Protein AF-A0A820W0G6-F1 (afdb_monomer)

Nearest PDB structures (foldseek):
  6eje-assembly1_A  TM=7.833E-01  e=6.848E-24  Homo sapiens
  6ejc-assembly1_A  TM=7.798E-01  e=1.315E-23  Homo sapiens
  6ejb-assembly1_A  TM=7.868E-01  e=4.566E-23  Homo sapiens
  6ej7-assembly1_A  TM=7.761E-01  e=3.822E-23  Homo sapiens
  6ejd-assembly1_A  TM=7.654E-01  e=3.395E-23  Homo sapiens

Secondary st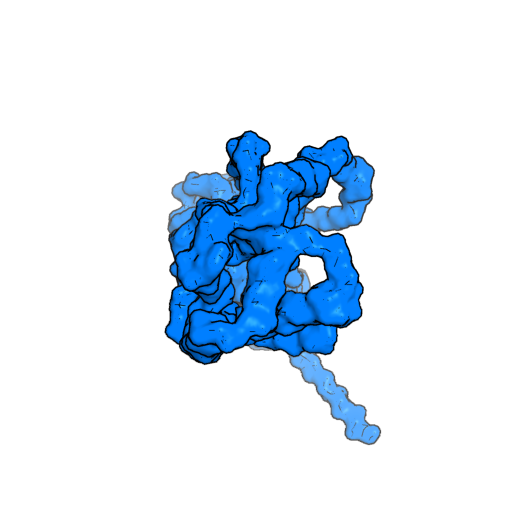ructure (DSSP, 8-state):
--SS-----TT-THHHHHHHHHHHHHHHTS----SEEE---TTEEESS-HHHHHHHHHH-TT-EE--SSS--EEEHHHHHHHHH--SHHHHHHHHHHTT-SSGGGTHHHHHHHHSTTGGGEES---EEE---HHHH-S-TTTTT-SS----PPPP-GGGHHHHHHGGGSS--EEE---HHHHHHHHHHHHHHHH---GGGT---S------B-TTEEEEEEES-EETTTTEES--S-EEES-SEEEEEEEESS----EEEEEEE-TTS-EEEEEEEE--SS--EEEEEPP---SSTT-EEEEEEEEETTTTEEEEEEEEEEE----------

Structure (mmCIF, N/CA/C/O backbone):
data_AF-A0A820W0G6-F1
#
_entry.id   AF-A0A820W0G6-F1
#
loop_
_atom_site.group_PDB
_atom_site.id
_atom_site.type_symbol
_atom_site.label_atom_id
_atom_site.label_alt_id
_atom_site.label_comp_id
_atom_site.label_asym_id
_atom_site.label_entity_id
_atom_site.label_seq_id
_atom_site.pdbx_PDB_ins_code
_atom_site.Cartn_x
_atom_site.Cartn_y
_atom_site.Cartn_z
_atom_site.occupancy
_atom_site.B_iso_or_equiv
_atom_site.auth_seq_id
_atom_site.auth_comp_id
_atom_site.auth_asym_id
_atom_site.auth_atom_id
_atom_site.pdbx_PDB_model_num
ATOM 1 N N . MET A 1 1 ? -2.978 -15.639 -14.595 1.00 58.75 1 MET A N 1
ATOM 2 C CA . MET A 1 1 ? -2.464 -15.699 -13.206 1.00 58.75 1 MET A CA 1
ATOM 3 C C . MET A 1 1 ? -0.970 -15.976 -13.253 1.00 58.75 1 MET A C 1
ATOM 5 O O . MET A 1 1 ? -0.544 -16.630 -14.198 1.00 58.75 1 MET A O 1
ATOM 9 N N . ALA A 1 2 ? -0.198 -15.490 -12.277 1.00 80.81 2 ALA A N 1
ATOM 10 C CA . ALA A 1 2 ? 1.219 -15.837 -12.152 1.00 80.81 2 ALA A CA 1
ATOM 11 C C . ALA A 1 2 ? 1.385 -17.351 -11.938 1.00 80.81 2 ALA A C 1
ATOM 13 O O . ALA A 1 2 ? 0.611 -17.955 -11.193 1.00 80.81 2 ALA A O 1
ATOM 14 N N . LYS A 1 3 ? 2.383 -17.958 -12.588 1.00 86.38 3 LYS A N 1
ATOM 15 C CA . LYS A 1 3 ? 2.689 -19.393 -12.477 1.00 86.38 3 LYS A CA 1
ATOM 16 C C . LYS A 1 3 ? 3.148 -19.776 -11.071 1.00 86.38 3 LYS A C 1
ATOM 18 O O . LYS A 1 3 ? 2.759 -20.821 -10.559 1.00 86.38 3 LYS A O 1
ATOM 23 N N . ASN A 1 4 ? 3.932 -18.901 -10.445 1.00 91.12 4 ASN A N 1
ATOM 24 C CA . ASN A 1 4 ? 4.483 -19.095 -9.110 1.00 91.12 4 ASN A CA 1
ATOM 25 C C . ASN A 1 4 ? 3.862 -18.104 -8.124 1.00 91.12 4 ASN A C 1
ATOM 27 O O . ASN A 1 4 ? 3.577 -16.956 -8.472 1.00 91.12 4 ASN A O 1
ATOM 31 N N . ARG A 1 5 ? 3.685 -18.548 -6.877 1.00 92.44 5 ARG A N 1
ATOM 32 C CA . ARG A 1 5 ? 3.271 -17.705 -5.750 1.00 92.44 5 ARG A CA 1
ATOM 33 C C . ARG A 1 5 ? 4.401 -17.649 -4.735 1.00 92.44 5 ARG A C 1
ATOM 35 O O . ARG A 1 5 ? 4.940 -18.685 -4.357 1.00 92.44 5 ARG A O 1
ATOM 42 N N . TYR A 1 6 ? 4.717 -16.443 -4.282 1.00 92.94 6 TYR A N 1
ATOM 43 C CA . TYR A 1 6 ? 5.785 -16.187 -3.324 1.00 92.94 6 TYR A CA 1
ATOM 44 C C . TYR A 1 6 ? 5.181 -15.648 -2.034 1.00 92.94 6 TYR A C 1
ATOM 46 O O . TYR A 1 6 ? 4.224 -14.874 -2.060 1.00 92.94 6 TYR A O 1
ATOM 54 N N . ARG A 1 7 ? 5.754 -16.033 -0.893 1.00 91.75 7 ARG A N 1
ATOM 55 C CA . ARG A 1 7 ? 5.429 -15.407 0.388 1.00 91.75 7 ARG A CA 1
ATOM 56 C C . ARG A 1 7 ? 6.197 -14.088 0.483 1.00 91.75 7 ARG A C 1
ATOM 58 O O . ARG A 1 7 ? 7.376 -14.076 0.830 1.00 91.75 7 ARG A O 1
ATOM 65 N N . THR A 1 8 ? 5.536 -12.991 0.135 1.00 91.19 8 THR A N 1
ATOM 66 C CA . THR A 1 8 ? 6.099 -11.636 0.192 1.00 91.19 8 THR A CA 1
ATOM 67 C C . THR A 1 8 ? 5.768 -10.996 1.539 1.00 91.19 8 THR A C 1
ATOM 69 O O . THR A 1 8 ? 4.680 -10.451 1.722 1.00 91.19 8 THR A O 1
ATOM 72 N N . THR A 1 9 ? 6.678 -11.102 2.507 1.00 89.81 9 THR A N 1
ATOM 73 C CA . THR A 1 9 ? 6.569 -10.375 3.781 1.00 89.81 9 THR A CA 1
ATOM 74 C C . THR A 1 9 ? 7.138 -8.962 3.648 1.00 89.81 9 THR A C 1
ATOM 76 O O . THR A 1 9 ? 7.822 -8.639 2.673 1.00 89.81 9 THR A O 1
ATOM 79 N N . TRP A 1 10 ? 6.829 -8.094 4.614 1.00 91.50 10 TRP A N 1
ATOM 80 C CA . TRP A 1 10 ? 7.303 -6.711 4.604 1.00 91.50 10 TRP A CA 1
ATOM 81 C C . TRP A 1 10 ? 8.839 -6.658 4.536 1.00 91.50 10 TRP A C 1
ATOM 83 O O . TRP A 1 10 ? 9.521 -7.340 5.297 1.00 91.50 10 TRP A O 1
ATOM 93 N N . GLY A 1 11 ? 9.371 -5.881 3.588 1.00 89.00 11 GLY A N 1
ATOM 94 C CA . GLY A 1 11 ? 10.810 -5.675 3.394 1.00 89.00 11 GLY A CA 1
ATOM 95 C C . GLY A 1 11 ? 11.609 -6.876 2.872 1.00 89.00 11 GLY A C 1
ATOM 96 O O . GLY A 1 11 ? 12.818 -6.745 2.683 1.00 89.00 11 GLY A O 1
ATOM 97 N N . ALA A 1 12 ? 10.973 -8.020 2.609 1.00 91.81 12 ALA A N 1
ATOM 98 C CA . ALA A 1 12 ? 11.665 -9.232 2.188 1.00 91.81 12 ALA A CA 1
ATOM 99 C C . ALA A 1 12 ? 12.141 -9.192 0.730 1.00 91.81 12 ALA A C 1
ATOM 101 O O . ALA A 1 12 ? 11.524 -8.582 -0.148 1.00 91.81 12 ALA A O 1
ATOM 102 N N . THR A 1 13 ? 13.210 -9.940 0.455 1.00 94.44 13 THR A N 1
ATOM 103 C CA . THR A 1 13 ? 13.793 -10.070 -0.888 1.00 94.44 13 THR A CA 1
ATOM 104 C C . THR A 1 13 ? 12.902 -10.812 -1.871 1.00 94.44 13 THR A C 1
ATOM 106 O O . THR A 1 13 ? 12.961 -10.566 -3.076 1.00 94.44 13 THR A O 1
ATOM 109 N N . THR A 1 14 ? 11.997 -11.645 -1.356 1.00 94.81 14 THR A N 1
ATOM 110 C CA . THR A 1 14 ? 11.037 -12.417 -2.147 1.00 94.81 14 THR A CA 1
ATOM 111 C C . THR A 1 14 ? 10.099 -11.548 -2.980 1.00 94.81 14 THR A C 1
ATOM 113 O O . THR A 1 14 ? 9.595 -12.035 -3.990 1.00 94.81 14 THR A O 1
ATOM 116 N N . LEU A 1 15 ? 9.882 -10.275 -2.618 1.00 94.81 15 LEU A N 1
ATOM 117 C CA . LEU A 1 15 ? 9.100 -9.351 -3.442 1.00 94.81 15 LEU A CA 1
ATOM 118 C C . LEU A 1 15 ? 9.815 -9.026 -4.761 1.00 94.81 15 LEU A C 1
ATOM 120 O O . LEU A 1 15 ? 9.191 -9.115 -5.815 1.00 94.81 15 LEU A O 1
ATOM 124 N N . LEU A 1 16 ? 11.122 -8.737 -4.723 1.00 95.56 16 LEU A N 1
ATOM 125 C CA . LEU A 1 16 ? 11.899 -8.490 -5.942 1.00 95.56 16 LEU A CA 1
ATOM 126 C C . LEU A 1 16 ? 11.953 -9.750 -6.809 1.00 95.56 16 LEU A C 1
ATOM 128 O O . LEU A 1 16 ? 11.762 -9.673 -8.019 1.00 95.56 16 LEU A O 1
ATOM 132 N N . THR A 1 17 ? 12.157 -10.921 -6.199 1.00 95.69 17 THR A N 1
ATOM 133 C CA . THR A 1 17 ? 12.108 -12.201 -6.921 1.00 95.69 17 THR A CA 1
ATOM 134 C C . THR A 1 17 ? 10.760 -12.402 -7.614 1.00 95.69 17 THR A C 1
ATOM 136 O O . THR A 1 17 ? 10.726 -12.752 -8.792 1.00 95.69 17 THR A O 1
ATOM 139 N N . ALA A 1 18 ? 9.656 -12.136 -6.911 1.00 95.19 18 ALA A N 1
ATOM 140 C CA . ALA A 1 18 ? 8.314 -12.262 -7.463 1.00 95.19 18 ALA A CA 1
ATOM 141 C C . ALA A 1 18 ? 8.085 -11.310 -8.648 1.00 95.19 18 ALA A C 1
ATOM 143 O O . ALA A 1 18 ? 7.567 -11.744 -9.677 1.00 95.19 18 ALA A O 1
ATOM 144 N N . GLU A 1 19 ? 8.496 -10.042 -8.538 1.00 94.69 19 GLU A N 1
ATOM 145 C CA . GLU A 1 19 ? 8.382 -9.068 -9.631 1.00 94.69 19 GLU A CA 1
ATOM 146 C C . GLU A 1 19 ? 9.204 -9.492 -10.858 1.00 94.69 19 GLU A C 1
ATOM 148 O O . GLU A 1 19 ? 8.662 -9.554 -11.963 1.00 94.69 19 GLU A O 1
ATOM 153 N N . LEU A 1 20 ? 10.475 -9.871 -10.674 1.00 95.06 20 LEU A N 1
ATOM 154 C CA . LEU A 1 20 ? 11.344 -10.322 -11.769 1.00 95.06 20 LEU A CA 1
ATOM 155 C C . LEU A 1 20 ? 10.790 -11.562 -12.482 1.00 95.06 20 LEU A C 1
ATOM 157 O O . LEU A 1 20 ? 10.862 -11.655 -13.709 1.00 95.06 20 LEU A O 1
ATOM 161 N N . ASP A 1 21 ? 10.224 -12.512 -11.739 1.00 94.69 21 ASP A N 1
ATOM 162 C CA . ASP A 1 21 ? 9.642 -13.716 -12.328 1.00 94.69 21 ASP A CA 1
ATOM 163 C C . ASP A 1 21 ? 8.313 -13.437 -13.039 1.00 94.69 21 ASP A C 1
ATOM 165 O O . ASP A 1 21 ? 8.017 -14.085 -14.046 1.00 94.69 21 ASP A O 1
ATOM 169 N N . VAL A 1 22 ? 7.525 -12.458 -12.584 1.00 93.38 22 VAL A N 1
ATOM 170 C CA . VAL A 1 22 ? 6.340 -11.985 -13.318 1.00 93.38 22 VAL A CA 1
ATOM 171 C C . VAL A 1 22 ? 6.748 -11.283 -14.613 1.00 93.38 22 VAL A C 1
ATOM 173 O O . VAL A 1 22 ? 6.129 -11.527 -15.647 1.00 93.38 22 VAL A O 1
ATOM 176 N N . TYR A 1 23 ? 7.804 -10.469 -14.605 1.00 94.25 23 TYR A N 1
ATOM 177 C CA . TYR A 1 23 ? 8.283 -9.793 -15.815 1.00 94.25 23 TYR A CA 1
ATOM 178 C C . TYR A 1 23 ? 8.733 -10.774 -16.896 1.00 94.25 23 TYR A C 1
ATOM 180 O O . TYR A 1 23 ? 8.368 -10.604 -18.060 1.00 94.25 23 TYR A O 1
ATOM 188 N N . LYS A 1 24 ? 9.442 -11.845 -16.518 1.00 92.62 24 LYS A N 1
ATOM 189 C CA . LYS A 1 24 ? 9.788 -12.923 -17.456 1.00 92.62 24 LYS A CA 1
ATOM 190 C C . LYS A 1 24 ? 8.538 -13.570 -18.057 1.00 92.62 24 LYS A C 1
ATOM 192 O O . LYS A 1 24 ? 8.418 -13.683 -19.272 1.00 92.62 24 LYS A O 1
ATOM 197 N N . GLN A 1 25 ? 7.551 -13.905 -17.222 1.00 91.19 25 GLN A N 1
ATOM 198 C CA . GLN A 1 25 ? 6.288 -14.501 -17.681 1.00 91.19 25 GLN A CA 1
ATOM 199 C C . GLN A 1 25 ? 5.501 -13.576 -18.626 1.00 91.19 25 GLN A C 1
ATOM 201 O O . GLN A 1 25 ? 4.945 -14.040 -19.622 1.00 91.19 25 GLN A O 1
ATOM 206 N N . LEU A 1 26 ? 5.457 -12.267 -18.346 1.00 89.19 26 LEU A N 1
ATOM 207 C CA . LEU A 1 26 ? 4.798 -11.282 -19.215 1.00 89.19 26 LEU A CA 1
ATOM 208 C C . LEU A 1 26 ? 5.415 -11.258 -20.622 1.00 89.19 26 LEU A C 1
ATOM 210 O O . LEU A 1 26 ? 4.689 -11.119 -21.609 1.00 89.19 26 LEU A O 1
ATOM 214 N N . ILE A 1 27 ? 6.739 -11.405 -20.711 1.00 89.06 27 ILE A N 1
ATOM 215 C CA . ILE A 1 27 ? 7.492 -11.333 -21.967 1.00 89.06 27 ILE A CA 1
ATOM 216 C C . ILE A 1 27 ? 7.455 -12.669 -22.726 1.00 89.06 27 ILE A C 1
ATOM 218 O O . ILE A 1 27 ? 7.105 -12.683 -23.907 1.00 89.06 27 ILE A O 1
ATOM 222 N N . GLU A 1 28 ? 7.791 -13.785 -22.074 1.00 84.44 28 GLU A N 1
ATOM 223 C CA . GLU A 1 28 ? 7.941 -15.098 -22.723 1.00 84.44 28 GLU A CA 1
ATOM 224 C C . GLU A 1 28 ? 6.623 -15.852 -22.888 1.00 84.44 28 GLU A C 1
ATOM 226 O O . GLU A 1 28 ? 6.304 -16.323 -23.983 1.00 84.44 28 GLU A O 1
ATOM 231 N N . ASP A 1 29 ? 5.871 -15.992 -21.796 1.00 75.62 29 ASP A N 1
ATOM 232 C CA . ASP A 1 29 ? 4.748 -16.926 -21.736 1.00 75.62 29 ASP A CA 1
ATOM 233 C C . ASP A 1 29 ? 3.487 -16.334 -22.343 1.00 75.62 29 ASP A C 1
ATOM 235 O O . ASP A 1 29 ? 2.757 -16.997 -23.080 1.00 75.62 29 ASP A O 1
ATOM 239 N N . LEU A 1 30 ? 3.224 -15.075 -22.005 1.00 73.50 30 LEU A N 1
ATOM 240 C CA . LEU A 1 30 ? 2.002 -14.399 -22.405 1.00 73.50 30 LEU A CA 1
ATOM 241 C C . LEU A 1 30 ? 2.143 -13.736 -23.776 1.00 73.50 30 LEU A C 1
ATOM 243 O O . LEU A 1 30 ? 1.140 -13.581 -24.471 1.00 73.50 30 LEU A O 1
ATOM 247 N N . LYS A 1 31 ? 3.368 -13.367 -24.184 1.00 75.88 31 LYS A N 1
ATOM 248 C CA . LYS A 1 31 ? 3.665 -12.639 -25.435 1.00 75.88 31 LYS A CA 1
ATOM 249 C C . LYS A 1 31 ? 2.742 -11.437 -25.654 1.00 75.88 31 LYS A C 1
ATOM 251 O O . LYS A 1 31 ? 2.399 -11.093 -26.786 1.00 75.88 31 LYS A O 1
ATOM 256 N N . TRP A 1 32 ? 2.308 -10.806 -24.567 1.00 82.94 32 TRP A N 1
ATOM 257 C CA . TRP A 1 32 ? 1.401 -9.672 -24.641 1.00 82.94 32 TRP A CA 1
ATOM 258 C C . TRP A 1 32 ? 2.116 -8.478 -25.263 1.00 82.94 32 TRP A C 1
ATOM 260 O O . TRP A 1 32 ? 3.281 -8.199 -24.962 1.00 82.94 32 TRP A O 1
ATOM 270 N N . ASN A 1 33 ? 1.406 -7.753 -26.123 1.00 87.56 33 ASN A N 1
ATOM 271 C CA . ASN A 1 33 ? 1.886 -6.498 -26.680 1.00 87.56 33 ASN A CA 1
ATOM 272 C C . ASN A 1 33 ? 1.532 -5.346 -25.726 1.00 87.56 33 ASN A C 1
ATOM 274 O O . ASN A 1 33 ? 0.513 -4.684 -25.893 1.00 87.56 33 ASN A O 1
ATOM 278 N N . PHE A 1 34 ? 2.339 -5.176 -24.677 1.00 92.31 34 PHE A N 1
ATOM 279 C CA . PHE A 1 34 ? 2.231 -4.087 -23.706 1.00 92.31 34 PHE A CA 1
ATOM 280 C C . PHE A 1 34 ? 3.377 -3.087 -23.887 1.00 92.31 34 PHE A C 1
ATOM 282 O O . PHE A 1 34 ? 4.495 -3.494 -24.215 1.00 92.31 34 PHE A O 1
ATOM 289 N N . SER A 1 35 ? 3.103 -1.809 -23.615 1.00 94.00 35 SER A N 1
ATOM 290 C CA . SER A 1 35 ? 4.100 -0.725 -23.644 1.00 94.00 35 SER A CA 1
ATOM 291 C C . SER A 1 35 ? 4.672 -0.412 -22.261 1.00 94.00 35 SER A C 1
ATOM 293 O O . SER A 1 35 ? 5.846 -0.073 -22.140 1.00 94.00 35 SER A O 1
ATOM 295 N N . PHE A 1 36 ? 3.852 -0.558 -21.216 1.00 96.06 36 PHE A N 1
ATOM 296 C CA . PHE A 1 36 ? 4.215 -0.243 -19.837 1.00 96.06 36 PHE A CA 1
ATOM 297 C C . PHE A 1 36 ? 3.829 -1.363 -18.879 1.00 96.06 36 PHE A C 1
ATOM 299 O O . PHE A 1 36 ? 2.829 -2.054 -19.075 1.00 96.06 36 PHE A O 1
ATOM 306 N N . VAL A 1 37 ? 4.606 -1.485 -17.808 1.00 95.12 37 VAL A N 1
ATOM 307 C CA . VAL A 1 37 ? 4.280 -2.259 -16.615 1.00 95.12 37 VAL A CA 1
ATOM 308 C C . VAL A 1 37 ? 4.041 -1.286 -15.471 1.00 95.12 37 VAL A C 1
ATOM 310 O O . VAL A 1 37 ? 4.879 -0.433 -15.181 1.00 95.12 37 VAL A O 1
ATOM 313 N N . ILE A 1 38 ? 2.889 -1.422 -14.821 1.00 94.25 38 ILE A N 1
ATOM 314 C CA . ILE A 1 38 ? 2.497 -0.626 -13.661 1.00 94.25 38 ILE A CA 1
ATOM 315 C C . ILE A 1 38 ? 2.352 -1.589 -12.491 1.00 94.25 38 ILE A C 1
ATOM 317 O O . ILE A 1 38 ? 1.517 -2.492 -12.543 1.00 94.25 38 ILE A O 1
ATOM 321 N N . THR A 1 39 ? 3.143 -1.404 -11.435 1.00 92.44 39 THR A N 1
ATOM 322 C CA . THR A 1 39 ? 2.952 -2.178 -10.205 1.00 92.44 39 THR A CA 1
ATOM 323 C C . THR A 1 39 ? 1.868 -1.530 -9.341 1.00 92.44 39 THR A C 1
ATOM 325 O O . THR A 1 39 ? 1.755 -0.302 -9.261 1.00 92.44 39 THR A O 1
ATOM 328 N N . LEU A 1 40 ? 1.022 -2.361 -8.734 1.00 91.81 40 LEU A N 1
ATOM 329 C CA . LEU A 1 40 ? -0.060 -1.963 -7.832 1.00 91.81 40 LEU A CA 1
ATOM 330 C C . LEU A 1 40 ? -0.186 -3.008 -6.724 1.00 91.81 40 LEU A C 1
ATOM 332 O O . LEU A 1 40 ? 0.045 -4.196 -6.950 1.00 91.81 40 LEU A O 1
ATOM 336 N N . SER A 1 41 ? -0.558 -2.559 -5.532 1.00 92.88 41 SER A N 1
ATOM 337 C CA . SER A 1 41 ? -1.065 -3.412 -4.462 1.00 92.88 41 SER A CA 1
ATOM 338 C C . SER A 1 41 ? -2.591 -3.367 -4.434 1.00 92.88 41 SER A C 1
ATOM 340 O O . SER A 1 41 ? -3.207 -2.523 -5.077 1.00 92.88 41 SER A O 1
ATOM 342 N N . GLU A 1 42 ? -3.204 -4.248 -3.647 1.00 91.38 42 GLU A N 1
ATOM 343 C CA . GLU A 1 42 ? -4.655 -4.231 -3.410 1.00 91.38 42 GLU A CA 1
ATOM 344 C C . GLU A 1 42 ? -5.138 -2.909 -2.779 1.00 91.38 42 GLU A C 1
ATOM 346 O O . GLU A 1 42 ? -6.253 -2.475 -3.033 1.00 91.38 42 GLU A O 1
ATOM 351 N N . SER A 1 43 ? -4.256 -2.209 -2.063 1.00 93.06 43 SER A N 1
ATOM 352 C CA . SER A 1 43 ? -4.548 -0.922 -1.421 1.00 93.06 43 SER A CA 1
ATOM 353 C C . SER A 1 43 ? -4.263 0.323 -2.279 1.00 93.06 43 SER A C 1
ATOM 355 O O . SER A 1 43 ? -4.267 1.438 -1.749 1.00 93.06 43 SER A O 1
ATOM 357 N N . ASP A 1 44 ? -3.925 0.158 -3.561 1.00 94.75 44 ASP A N 1
ATOM 358 C CA . ASP A 1 44 ? -3.781 1.268 -4.512 1.00 94.75 44 ASP A CA 1
ATOM 359 C C . ASP A 1 44 ? -5.116 1.529 -5.228 1.00 94.75 44 ASP A C 1
ATOM 361 O O . ASP A 1 44 ? -5.808 0.593 -5.617 1.00 94.75 44 ASP A O 1
ATOM 365 N N . PHE A 1 45 ? -5.456 2.800 -5.455 1.00 91.56 45 PHE A N 1
ATOM 366 C CA . PHE A 1 45 ? -6.687 3.187 -6.154 1.00 91.56 45 PHE A CA 1
ATOM 367 C C . PHE A 1 45 ? -6.403 4.287 -7.188 1.00 91.56 45 PHE A C 1
ATOM 369 O O . PHE A 1 45 ? -5.559 5.155 -6.923 1.00 91.56 45 PHE A O 1
ATOM 376 N N . PRO A 1 46 ? -7.045 4.272 -8.373 1.00 92.12 46 PRO A N 1
ATOM 377 C CA . PRO A 1 46 ? -6.878 5.335 -9.359 1.00 92.12 46 PRO A CA 1
ATOM 378 C C . PRO A 1 46 ? -7.392 6.675 -8.822 1.00 92.12 46 PRO A C 1
ATOM 380 O O . PRO A 1 46 ? -8.328 6.731 -8.032 1.00 92.12 46 PRO A O 1
ATOM 383 N N . THR A 1 47 ? -6.785 7.772 -9.269 1.00 90.81 47 THR A N 1
ATOM 384 C CA . THR A 1 47 ? -7.226 9.149 -8.964 1.00 90.81 47 THR A CA 1
ATOM 385 C C . THR A 1 47 ? -7.687 9.913 -10.202 1.00 90.81 47 THR A C 1
ATOM 387 O O . THR A 1 47 ? -8.148 11.048 -10.092 1.00 90.81 47 THR A O 1
ATOM 390 N N . LYS A 1 48 ? -7.539 9.312 -11.387 1.00 86.56 48 LYS A N 1
ATOM 391 C CA . LYS A 1 48 ? -7.924 9.871 -12.687 1.00 86.56 48 LYS A CA 1
ATOM 392 C C . LYS A 1 48 ? -8.448 8.755 -13.603 1.00 86.56 48 LYS A C 1
ATOM 394 O O . LYS A 1 48 ? -8.068 7.601 -13.397 1.00 86.56 48 LYS A O 1
ATOM 399 N N . PRO A 1 49 ? -9.259 9.086 -14.624 1.00 83.19 49 PRO A N 1
ATOM 400 C CA . PRO A 1 49 ? -9.699 8.120 -15.627 1.00 83.19 49 PRO A CA 1
ATOM 401 C C . PRO A 1 49 ? -8.531 7.470 -16.378 1.00 83.19 49 PRO A C 1
ATOM 403 O O . PRO A 1 49 ? -7.473 8.083 -16.575 1.00 83.19 49 PRO A O 1
ATOM 406 N N . ILE A 1 50 ? -8.737 6.230 -16.821 1.00 84.00 50 ILE A N 1
ATOM 407 C CA . ILE A 1 50 ? -7.718 5.431 -17.515 1.00 84.00 50 ILE A CA 1
ATOM 408 C C . ILE A 1 50 ? -7.309 6.057 -18.852 1.00 84.00 50 ILE A C 1
ATOM 410 O O . ILE A 1 50 ? -6.156 5.939 -19.263 1.00 84.00 50 ILE A O 1
ATOM 414 N N . GLU A 1 51 ? -8.216 6.783 -19.500 1.00 85.19 51 GLU A N 1
ATOM 415 C CA . GLU A 1 51 ? -7.984 7.480 -20.762 1.00 85.19 51 GLU A CA 1
ATOM 416 C C . GLU A 1 51 ? -6.895 8.545 -20.599 1.00 85.19 51 GLU A C 1
ATOM 418 O O . GLU A 1 51 ? -5.977 8.616 -21.412 1.00 85.19 51 GLU A O 1
ATOM 423 N N . VAL A 1 52 ? -6.937 9.300 -19.495 1.00 87.25 52 VAL A N 1
ATOM 424 C CA . VAL A 1 52 ? -5.949 10.347 -19.188 1.00 87.25 52 VAL A CA 1
ATOM 425 C C . VAL A 1 52 ? -4.578 9.730 -18.910 1.00 87.25 52 VAL A C 1
ATOM 427 O O . VAL A 1 52 ? -3.557 10.254 -19.352 1.00 87.25 52 VAL A O 1
ATOM 430 N N . LEU A 1 53 ? -4.535 8.595 -18.199 1.00 90.31 53 LEU A N 1
ATOM 431 C CA . LEU A 1 53 ? -3.289 7.856 -17.976 1.00 90.31 53 LEU A CA 1
ATOM 432 C C . LEU A 1 53 ? -2.715 7.326 -19.294 1.00 90.31 53 LEU A C 1
ATOM 434 O O . LEU A 1 53 ? -1.512 7.434 -19.529 1.00 90.31 53 LEU A O 1
ATOM 438 N N . SER A 1 54 ? -3.566 6.758 -20.149 1.00 90.44 54 SER A N 1
ATOM 439 C CA . SER A 1 54 ? -3.159 6.213 -21.443 1.00 90.44 54 SER A CA 1
ATOM 440 C C . SER A 1 54 ? -2.612 7.304 -22.362 1.00 90.44 54 SER A C 1
ATOM 442 O O . SER A 1 54 ? -1.561 7.112 -22.973 1.00 90.44 54 SER A O 1
ATOM 444 N N . GLU A 1 55 ? -3.284 8.455 -22.438 1.00 91.94 55 GLU A N 1
ATOM 445 C CA . GLU A 1 55 ? -2.821 9.613 -23.207 1.00 91.94 55 GLU A CA 1
ATOM 446 C C . GLU A 1 55 ? -1.463 10.097 -22.689 1.00 91.94 55 GLU A C 1
ATOM 448 O O . GLU A 1 55 ? -0.507 10.188 -23.460 1.00 91.94 55 GLU A O 1
ATOM 453 N N . PHE A 1 56 ? -1.337 10.290 -21.373 1.00 95.12 56 PHE A N 1
ATOM 454 C CA . PHE A 1 56 ? -0.086 10.712 -20.751 1.00 95.12 56 PHE A CA 1
ATOM 455 C C . PHE A 1 56 ? 1.075 9.756 -21.061 1.00 95.12 56 PHE A C 1
ATOM 457 O O . PHE A 1 56 ? 2.123 10.188 -21.535 1.00 95.12 56 PHE A O 1
ATOM 464 N N . LEU A 1 57 ? 0.901 8.450 -20.838 1.00 95.50 57 LEU A N 1
ATOM 465 C CA . LEU A 1 57 ? 1.956 7.467 -21.093 1.00 95.50 57 LEU A CA 1
ATOM 466 C C . LEU A 1 57 ? 2.305 7.364 -22.588 1.00 95.50 57 LEU A C 1
ATOM 468 O O . LEU A 1 57 ? 3.466 7.137 -22.928 1.00 95.50 57 LEU A O 1
ATOM 472 N N . SER A 1 58 ? 1.337 7.582 -23.486 1.00 95.38 58 SER A N 1
ATOM 473 C CA . SER A 1 58 ? 1.574 7.579 -24.937 1.00 95.38 58 SER A CA 1
ATOM 474 C C . SER A 1 58 ? 2.460 8.732 -25.416 1.00 95.38 58 SER A C 1
ATOM 476 O O . SER A 1 58 ? 3.183 8.576 -26.399 1.00 95.38 58 SER A O 1
ATOM 478 N N . MET A 1 59 ? 2.456 9.862 -24.703 1.00 95.94 59 MET A N 1
ATOM 479 C CA . MET A 1 59 ? 3.343 10.998 -24.973 1.00 95.94 59 MET A CA 1
ATOM 480 C C . MET A 1 59 ? 4.791 10.732 -24.541 1.00 95.94 59 MET A C 1
ATOM 482 O O . MET A 1 59 ? 5.710 11.393 -25.023 1.00 95.94 59 MET A O 1
ATOM 486 N N . PHE A 1 60 ? 5.005 9.760 -23.650 1.00 96.38 60 PHE A N 1
ATOM 487 C CA . PHE A 1 60 ? 6.301 9.464 -23.043 1.00 96.38 60 PHE A CA 1
ATOM 488 C C . PHE A 1 60 ? 6.674 7.973 -23.135 1.00 96.38 60 PHE A C 1
ATOM 490 O O . PHE A 1 60 ? 7.077 7.382 -22.132 1.00 96.38 60 PHE A O 1
ATOM 497 N N . PRO A 1 61 ? 6.605 7.343 -24.326 1.00 95.62 61 PRO A N 1
ATOM 498 C CA . PRO A 1 61 ? 6.672 5.884 -24.479 1.00 95.62 61 PRO A CA 1
ATOM 499 C C . PRO A 1 61 ? 8.005 5.277 -24.020 1.00 95.62 61 PRO A C 1
ATOM 501 O O . PRO A 1 61 ? 8.060 4.118 -23.621 1.00 95.62 61 PRO A O 1
ATOM 504 N N . ASN A 1 62 ? 9.074 6.075 -24.047 1.00 96.62 62 ASN A N 1
ATOM 505 C CA . ASN A 1 62 ? 10.425 5.637 -23.717 1.00 96.62 62 ASN A CA 1
ATOM 506 C C . ASN A 1 62 ? 10.836 5.996 -22.284 1.00 96.62 62 ASN A C 1
ATOM 508 O O . ASN A 1 62 ? 11.990 5.777 -21.940 1.00 96.62 62 ASN A O 1
ATOM 512 N N . GLN A 1 63 ? 9.950 6.546 -21.447 1.00 97.75 63 GLN A N 1
ATOM 513 C CA . GLN A 1 63 ? 10.291 6.985 -20.087 1.00 97.75 63 GLN A CA 1
ATOM 514 C C . GLN A 1 63 ? 9.981 5.927 -19.018 1.00 97.75 63 GLN A C 1
ATOM 516 O O . GLN A 1 63 ? 9.084 5.103 -19.171 1.00 97.75 63 GLN A O 1
ATOM 521 N N . ASN A 1 64 ? 10.724 5.976 -17.912 1.00 97.88 64 ASN A N 1
ATOM 522 C CA . ASN A 1 64 ? 10.532 5.161 -16.715 1.00 97.88 64 ASN A CA 1
ATOM 523 C C . ASN A 1 64 ? 10.258 6.083 -15.517 1.00 97.88 64 ASN A C 1
ATOM 525 O O . ASN A 1 64 ? 11.109 6.888 -15.134 1.00 97.88 64 ASN A O 1
ATOM 529 N N . PHE A 1 65 ? 9.079 5.954 -14.911 1.00 96.69 65 PHE A N 1
ATOM 530 C CA . PHE A 1 65 ? 8.593 6.813 -13.829 1.00 96.69 65 PHE A CA 1
ATOM 531 C C . PHE A 1 65 ? 8.889 6.157 -12.483 1.00 96.69 65 PHE A C 1
ATOM 533 O O . PHE A 1 65 ? 8.139 5.299 -12.003 1.00 96.69 65 PHE A O 1
ATOM 540 N N . VAL A 1 66 ? 10.025 6.537 -11.900 1.00 93.50 66 VAL A N 1
ATOM 541 C CA . VAL A 1 66 ? 10.619 5.847 -10.755 1.00 93.50 66 VAL A CA 1
ATOM 542 C C . VAL A 1 66 ? 11.012 6.860 -9.681 1.00 93.50 66 VAL A C 1
ATOM 544 O O . VAL A 1 66 ? 11.801 7.778 -9.920 1.00 93.50 66 VAL A O 1
ATOM 547 N N . SER A 1 67 ? 10.474 6.698 -8.472 1.00 86.88 67 SER A N 1
ATOM 548 C CA . SER A 1 67 ? 10.776 7.544 -7.305 1.00 86.88 67 SER A CA 1
ATOM 549 C C . SER A 1 67 ? 11.127 6.680 -6.097 1.00 86.88 67 SER A C 1
ATOM 551 O O . SER A 1 67 ? 10.974 5.467 -6.157 1.00 86.88 67 SER A O 1
ATOM 553 N N . GLY A 1 68 ? 11.666 7.263 -5.022 1.00 74.94 68 GLY A N 1
ATOM 554 C CA . GLY A 1 68 ? 12.226 6.511 -3.884 1.00 74.94 68 GLY A CA 1
ATOM 555 C C . GLY A 1 68 ? 11.257 5.591 -3.125 1.00 74.94 68 GLY A C 1
ATOM 556 O O . GLY A 1 68 ? 11.684 4.956 -2.176 1.00 74.94 68 GLY A O 1
ATOM 557 N N . ASN A 1 69 ? 9.983 5.516 -3.526 1.00 76.69 69 ASN A N 1
ATOM 558 C CA . ASN A 1 69 ? 8.994 4.591 -2.984 1.00 76.69 69 ASN A CA 1
ATOM 559 C C . ASN A 1 69 ? 8.321 3.812 -4.124 1.00 76.69 69 ASN A C 1
ATOM 561 O O . ASN A 1 69 ? 8.064 4.359 -5.196 1.00 76.69 69 ASN A O 1
ATOM 565 N N . ILE A 1 70 ? 7.933 2.567 -3.853 1.00 81.12 70 ILE A N 1
ATOM 566 C CA . ILE A 1 70 ? 7.042 1.788 -4.727 1.00 81.12 70 ILE A CA 1
ATOM 567 C C . ILE A 1 70 ? 5.561 2.167 -4.494 1.00 81.12 70 ILE A C 1
ATOM 569 O O . ILE A 1 70 ? 5.198 2.578 -3.382 1.00 81.12 70 ILE A O 1
ATOM 573 N N . PRO A 1 71 ? 4.665 2.011 -5.489 1.00 84.00 71 PRO A N 1
ATOM 574 C CA . PRO A 1 71 ? 4.871 1.404 -6.811 1.00 84.00 71 PRO A CA 1
ATOM 575 C C . PRO A 1 71 ? 5.512 2.338 -7.851 1.00 84.00 71 PRO A C 1
ATOM 577 O O . PRO A 1 71 ? 5.505 3.554 -7.676 1.00 84.00 71 PRO A O 1
ATOM 580 N N . ASN A 1 72 ? 6.025 1.758 -8.942 1.00 90.44 72 ASN A N 1
ATOM 581 C CA . ASN A 1 72 ? 6.695 2.447 -10.055 1.00 90.44 72 ASN A CA 1
ATOM 582 C C . ASN A 1 72 ? 6.062 2.061 -11.407 1.00 90.44 72 ASN A C 1
ATOM 584 O O . ASN A 1 72 ? 5.313 1.083 -11.491 1.00 90.44 72 ASN A O 1
ATOM 588 N N . ILE A 1 73 ? 6.365 2.826 -12.463 1.00 96.06 73 ILE A N 1
ATOM 589 C CA . ILE A 1 73 ? 5.928 2.533 -13.838 1.00 96.06 73 ILE A CA 1
ATOM 590 C C . ILE A 1 73 ? 7.148 2.408 -14.740 1.00 96.06 73 ILE A C 1
ATOM 592 O O . ILE A 1 73 ? 7.989 3.307 -14.792 1.00 96.06 73 ILE A O 1
ATOM 596 N N . PHE A 1 74 ? 7.212 1.308 -15.477 1.00 97.12 74 PHE A N 1
ATOM 597 C CA . PHE A 1 74 ? 8.353 0.963 -16.309 1.00 97.12 74 PHE A CA 1
ATOM 598 C C . PHE A 1 74 ? 7.929 0.753 -17.756 1.00 97.12 74 PHE A C 1
ATOM 600 O O . PHE A 1 74 ? 6.895 0.132 -18.009 1.00 97.12 74 PHE A O 1
ATOM 607 N N . ASN A 1 75 ? 8.729 1.231 -18.704 1.00 96.94 75 ASN A N 1
ATOM 608 C CA . ASN A 1 75 ? 8.541 0.883 -20.105 1.00 96.94 75 ASN A CA 1
ATOM 609 C C . ASN A 1 75 ? 8.973 -0.574 -20.364 1.00 96.94 75 ASN A C 1
ATOM 611 O O . ASN A 1 75 ? 9.715 -1.184 -19.585 1.00 96.94 75 ASN A O 1
ATOM 615 N N . ARG A 1 76 ? 8.484 -1.149 -21.465 1.00 95.50 76 ARG A N 1
ATOM 616 C CA . ARG A 1 76 ? 8.752 -2.544 -21.835 1.00 95.50 76 ARG A CA 1
ATOM 617 C C . ARG A 1 76 ? 10.246 -2.847 -21.986 1.00 95.50 76 ARG A C 1
ATOM 619 O O . ARG A 1 76 ? 10.694 -3.872 -21.476 1.00 95.50 76 ARG A O 1
ATOM 626 N N . ASP A 1 77 ? 10.996 -1.983 -22.663 1.00 96.31 77 ASP A N 1
ATOM 627 C CA . ASP A 1 77 ? 12.403 -2.229 -23.005 1.00 96.31 77 ASP A CA 1
ATOM 628 C C . ASP A 1 77 ? 13.279 -2.314 -21.749 1.00 96.31 77 ASP A C 1
ATOM 630 O O . ASP A 1 77 ? 14.082 -3.238 -21.592 1.00 96.31 77 ASP A O 1
ATOM 634 N N . PHE A 1 78 ? 13.050 -1.414 -20.791 1.00 97.69 78 PHE A N 1
ATOM 635 C CA . PHE A 1 78 ? 13.714 -1.440 -19.495 1.00 97.69 78 PHE A CA 1
ATOM 636 C C . PHE A 1 78 ? 13.369 -2.708 -18.711 1.00 97.69 78 PHE A C 1
ATOM 638 O O . PHE A 1 78 ? 14.266 -3.355 -18.175 1.00 97.69 78 PHE A O 1
ATOM 645 N N . ILE A 1 79 ? 12.095 -3.119 -18.681 1.00 96.31 79 ILE A N 1
ATOM 646 C CA . ILE A 1 79 ? 11.697 -4.378 -18.032 1.00 96.31 79 ILE A CA 1
ATOM 647 C C . ILE A 1 79 ? 12.343 -5.589 -18.704 1.00 96.31 79 ILE A C 1
ATOM 649 O O . ILE A 1 79 ? 12.779 -6.507 -18.011 1.00 96.31 79 ILE A O 1
ATOM 653 N N . GLN A 1 80 ? 12.464 -5.591 -20.030 1.00 95.31 80 GLN A N 1
ATOM 654 C CA . GLN A 1 80 ? 13.143 -6.658 -20.756 1.00 95.31 80 GLN A CA 1
ATOM 655 C C . GLN A 1 80 ? 14.628 -6.737 -20.380 1.00 95.31 80 GLN A C 1
ATOM 657 O O . GLN A 1 80 ? 15.128 -7.829 -20.104 1.00 95.31 80 GLN A O 1
ATOM 662 N N . TYR A 1 81 ? 15.312 -5.597 -20.288 1.00 97.44 81 TYR A N 1
ATOM 663 C CA . TYR A 1 81 ? 16.691 -5.533 -19.806 1.00 97.44 81 TYR A CA 1
ATOM 664 C C . TYR A 1 81 ? 16.823 -5.999 -18.352 1.00 97.44 81 TYR A C 1
ATOM 666 O O . TYR A 1 81 ? 17.675 -6.824 -18.037 1.00 97.44 81 TYR A O 1
ATOM 674 N N . VAL A 1 82 ? 15.937 -5.548 -17.467 1.00 96.62 82 VAL A N 1
ATOM 675 C CA . VAL A 1 82 ? 15.933 -5.964 -16.061 1.00 96.62 82 VAL A CA 1
ATOM 676 C C . VAL A 1 82 ? 15.679 -7.465 -15.916 1.00 96.62 82 VAL A C 1
ATOM 678 O O . VAL A 1 82 ? 16.308 -8.104 -15.072 1.00 96.62 82 VAL A O 1
ATOM 681 N N . ALA A 1 83 ? 14.786 -8.045 -16.722 1.00 94.06 83 ALA A N 1
ATOM 682 C CA . ALA A 1 83 ? 14.387 -9.449 -16.638 1.00 94.06 83 ALA A CA 1
ATOM 683 C C . ALA A 1 83 ? 15.407 -10.420 -17.261 1.00 94.06 83 ALA A C 1
ATOM 685 O O . ALA A 1 83 ? 15.610 -11.506 -16.701 1.00 94.06 83 ALA A O 1
ATOM 686 N N . TYR A 1 84 ? 16.079 -10.026 -18.349 1.00 94.31 84 TYR A N 1
ATOM 687 C CA . TYR A 1 84 ? 16.941 -10.912 -19.151 1.00 94.31 84 TYR A CA 1
ATOM 688 C C . TYR A 1 84 ? 18.392 -10.456 -19.320 1.00 94.31 84 TYR A C 1
ATOM 690 O O . TYR A 1 84 ? 19.191 -11.218 -19.859 1.00 94.31 84 TYR A O 1
ATOM 698 N N . GLY A 1 85 ? 18.749 -9.247 -18.888 1.00 94.81 85 GLY A N 1
ATOM 699 C CA . GLY A 1 85 ? 20.130 -8.775 -18.933 1.00 94.81 85 GLY A CA 1
ATOM 700 C C . GLY A 1 85 ? 21.070 -9.696 -18.150 1.00 94.81 85 GLY A C 1
ATOM 701 O O . GLY A 1 85 ? 20.700 -10.239 -17.107 1.00 94.81 85 GLY A O 1
ATOM 702 N N . ASP A 1 86 ? 22.284 -9.868 -18.671 1.00 96.44 86 ASP A N 1
ATOM 703 C CA . ASP A 1 86 ? 23.334 -10.719 -18.083 1.00 96.44 86 ASP A CA 1
ATOM 704 C C . ASP A 1 86 ? 24.717 -10.037 -18.092 1.00 96.44 86 ASP A C 1
ATOM 706 O O . ASP A 1 86 ? 25.765 -10.647 -17.862 1.00 96.44 86 ASP A O 1
ATOM 710 N N . ASP A 1 87 ? 24.743 -8.729 -18.349 1.00 97.75 87 ASP A N 1
ATOM 711 C CA . ASP A 1 87 ? 25.945 -7.923 -18.171 1.00 97.75 87 ASP A CA 1
ATOM 712 C C . ASP A 1 87 ? 26.393 -7.881 -16.698 1.00 97.75 87 ASP A C 1
ATOM 714 O O . ASP A 1 87 ? 25.742 -8.385 -15.776 1.00 97.75 87 ASP A O 1
ATOM 718 N N . GLU A 1 88 ? 27.572 -7.304 -16.480 1.00 98.19 88 GLU A N 1
ATOM 719 C CA . GLU A 1 88 ? 28.176 -7.190 -15.155 1.00 98.19 88 GLU A CA 1
ATOM 720 C C . GLU A 1 88 ? 27.279 -6.446 -14.152 1.00 98.19 88 GLU A C 1
ATOM 722 O O . GLU A 1 88 ? 27.189 -6.867 -12.996 1.00 98.19 88 GLU A O 1
ATOM 727 N N . LEU A 1 89 ? 26.563 -5.403 -14.592 1.00 98.25 89 LEU A N 1
ATOM 728 C CA . LEU A 1 89 ? 25.681 -4.616 -13.733 1.00 98.25 89 LEU A CA 1
ATOM 729 C C . LEU A 1 89 ? 24.499 -5.461 -13.252 1.00 98.25 89 LEU A C 1
ATOM 731 O O . LEU A 1 89 ? 24.259 -5.543 -12.047 1.00 98.25 89 LEU A O 1
ATOM 735 N N . ILE A 1 90 ? 23.770 -6.116 -14.162 1.00 98.12 90 ILE A N 1
ATOM 736 C CA . ILE A 1 90 ? 22.599 -6.922 -13.790 1.00 98.12 90 ILE A CA 1
ATOM 737 C C . ILE A 1 90 ? 23.003 -8.118 -12.925 1.00 98.12 90 ILE A C 1
ATOM 739 O O . ILE A 1 90 ? 22.361 -8.364 -11.899 1.00 98.12 90 ILE A O 1
ATOM 743 N N . ARG A 1 91 ? 24.079 -8.838 -13.272 1.00 97.94 91 ARG A N 1
ATOM 744 C CA . ARG A 1 91 ? 24.566 -9.961 -12.453 1.00 97.94 91 ARG A CA 1
ATOM 745 C C . ARG A 1 91 ? 24.984 -9.506 -11.055 1.00 97.94 91 ARG A C 1
ATOM 747 O O . ARG A 1 91 ? 24.573 -10.121 -10.069 1.00 97.94 91 ARG A O 1
ATOM 754 N N . GLY A 1 92 ? 25.748 -8.415 -10.962 1.00 98.25 92 GLY A N 1
ATOM 755 C CA . GLY A 1 92 ? 26.206 -7.856 -9.690 1.00 98.25 92 GLY A CA 1
ATOM 756 C C . GLY A 1 92 ? 25.052 -7.387 -8.804 1.00 98.25 92 GLY A C 1
ATOM 757 O O . GLY A 1 92 ? 24.984 -7.751 -7.629 1.00 98.25 92 GLY A O 1
ATOM 758 N N . LEU A 1 93 ? 24.097 -6.642 -9.369 1.00 98.19 93 LEU A N 1
ATOM 759 C CA . LEU A 1 93 ? 22.944 -6.144 -8.618 1.00 98.19 93 LEU A CA 1
ATOM 760 C C . LEU A 1 93 ? 21.996 -7.270 -8.203 1.00 98.19 93 LEU A C 1
ATOM 762 O O . LEU A 1 93 ? 21.524 -7.262 -7.074 1.00 98.19 93 LEU A O 1
ATOM 766 N N . ARG A 1 94 ? 21.751 -8.282 -9.042 1.00 97.19 94 ARG A N 1
ATOM 767 C CA . ARG A 1 94 ? 20.943 -9.447 -8.634 1.00 97.19 94 ARG A CA 1
ATOM 768 C C . ARG A 1 94 ? 21.562 -10.187 -7.456 1.00 97.19 94 ARG A C 1
ATOM 770 O O . ARG A 1 94 ? 20.840 -10.572 -6.542 1.00 97.19 94 ARG A O 1
ATOM 777 N N . PHE A 1 95 ? 22.884 -10.355 -7.463 1.00 97.12 95 PHE A N 1
ATOM 778 C CA . PHE A 1 95 ? 23.592 -10.950 -6.337 1.00 97.12 95 PHE A CA 1
ATOM 779 C C . PHE A 1 95 ? 23.452 -10.091 -5.073 1.00 97.12 95 PHE A C 1
ATOM 781 O O . PHE A 1 95 ? 23.014 -10.595 -4.042 1.00 97.12 95 PHE A O 1
ATOM 788 N N . ALA A 1 96 ? 23.756 -8.793 -5.153 1.00 97.88 96 ALA A N 1
ATOM 789 C CA . ALA A 1 96 ? 23.702 -7.894 -3.999 1.00 97.88 96 ALA A CA 1
ATOM 790 C C . ALA A 1 96 ? 22.283 -7.772 -3.407 1.00 97.88 96 ALA A C 1
ATOM 792 O O . ALA A 1 96 ? 22.084 -7.876 -2.194 1.00 97.88 96 ALA A O 1
ATOM 793 N N . PHE A 1 97 ? 21.271 -7.613 -4.261 1.00 97.56 97 PHE A N 1
ATOM 794 C CA . PHE A 1 97 ? 19.888 -7.404 -3.837 1.00 97.56 97 PHE A CA 1
ATOM 795 C C . PHE A 1 97 ? 19.186 -8.676 -3.352 1.00 97.56 97 PHE A C 1
ATOM 797 O O . PHE A 1 97 ? 18.143 -8.580 -2.707 1.00 97.56 97 PHE A O 1
ATOM 804 N N . ASN A 1 98 ? 19.787 -9.854 -3.551 1.00 96.31 98 ASN A N 1
ATOM 805 C CA . ASN A 1 98 ? 19.335 -11.089 -2.910 1.00 96.31 98 ASN A CA 1
ATOM 806 C C . ASN A 1 98 ? 19.555 -11.086 -1.383 1.00 96.31 98 ASN A C 1
ATOM 808 O O . ASN A 1 98 ? 18.969 -11.900 -0.673 1.00 96.31 98 ASN A O 1
ATOM 812 N N . TYR A 1 99 ? 20.376 -10.159 -0.880 1.00 95.50 99 TYR A N 1
ATOM 813 C CA . TYR A 1 99 ? 20.707 -10.002 0.539 1.00 95.50 99 TYR A CA 1
ATOM 814 C C . TYR A 1 99 ? 20.417 -8.585 1.062 1.00 95.50 99 TYR A C 1
ATOM 816 O O . TYR A 1 99 ? 20.954 -8.179 2.088 1.00 95.50 99 TYR A O 1
ATOM 824 N N . THR A 1 100 ? 19.587 -7.812 0.354 1.00 95.44 100 THR A N 1
ATOM 825 C CA . THR A 1 100 ? 19.272 -6.415 0.696 1.00 95.44 100 THR A CA 1
ATOM 826 C C . THR A 1 100 ? 17.838 -6.296 1.202 1.00 95.44 100 THR A C 1
ATOM 828 O O . THR A 1 100 ? 16.920 -6.841 0.595 1.00 95.44 100 THR A O 1
ATOM 831 N N . ALA A 1 101 ? 17.626 -5.564 2.296 1.00 93.25 101 ALA A N 1
ATOM 832 C CA . ALA A 1 101 ? 16.284 -5.259 2.788 1.00 93.25 101 ALA A CA 1
ATOM 833 C C . ALA A 1 101 ? 15.563 -4.263 1.868 1.00 93.25 101 ALA A C 1
ATOM 835 O O . ALA A 1 101 ? 16.186 -3.357 1.320 1.00 93.25 101 ALA A O 1
ATOM 836 N N . MET A 1 102 ? 14.244 -4.418 1.723 1.00 92.75 102 MET A N 1
ATOM 837 C CA . MET A 1 102 ? 13.397 -3.569 0.868 1.00 92.75 102 MET A CA 1
ATOM 838 C C . MET A 1 102 ? 13.959 -3.391 -0.560 1.00 92.75 102 MET A C 1
ATOM 840 O O . MET A 1 102 ? 14.034 -2.271 -1.071 1.00 92.75 102 MET A O 1
ATOM 844 N N . PRO A 1 103 ? 14.363 -4.476 -1.247 1.00 95.12 103 PRO A N 1
ATOM 845 C CA . PRO A 1 103 ? 15.183 -4.345 -2.446 1.00 95.12 103 PRO A CA 1
ATOM 846 C C . PRO A 1 103 ? 14.468 -3.619 -3.593 1.00 95.12 103 PRO A C 1
ATOM 848 O O . PRO A 1 103 ? 15.105 -2.870 -4.328 1.00 95.12 103 PRO A O 1
ATOM 851 N N . CYS A 1 104 ? 13.145 -3.758 -3.722 1.00 93.56 104 CYS A N 1
ATOM 852 C CA . CYS A 1 104 ? 12.360 -3.070 -4.755 1.00 93.56 104 CYS A CA 1
ATOM 853 C C . CYS A 1 104 ? 12.403 -1.535 -4.656 1.00 93.56 104 CYS A C 1
ATOM 855 O O . CYS A 1 104 ? 12.138 -0.864 -5.652 1.00 93.56 104 CYS A O 1
ATOM 857 N N . GLU A 1 105 ? 12.739 -0.965 -3.494 1.00 94.81 105 GLU A N 1
ATOM 858 C CA . GLU A 1 105 ? 12.798 0.492 -3.309 1.00 94.81 105 GLU A CA 1
ATOM 859 C C . GLU A 1 105 ? 14.083 1.125 -3.855 1.00 94.81 105 GLU A C 1
ATOM 861 O O . GLU A 1 105 ? 14.139 2.343 -4.007 1.00 94.81 105 GLU A O 1
ATOM 866 N N . SER A 1 106 ? 15.105 0.324 -4.178 1.00 95.38 106 SER A N 1
ATOM 867 C CA . SER A 1 106 ? 16.377 0.839 -4.706 1.00 95.38 106 SER A CA 1
ATOM 868 C C . SER A 1 106 ? 16.972 0.035 -5.862 1.00 95.38 106 SER A C 1
ATOM 870 O O . SER A 1 106 ? 17.781 0.583 -6.611 1.00 95.38 106 SER A O 1
ATOM 872 N N . PHE A 1 107 ? 16.557 -1.217 -6.081 1.00 96.88 107 PHE A N 1
ATOM 873 C CA . PHE A 1 107 ? 17.063 -2.060 -7.169 1.00 96.88 107 PHE A CA 1
ATOM 874 C C . PHE A 1 107 ? 16.830 -1.404 -8.529 1.00 96.88 107 PHE A C 1
ATOM 876 O O . PHE A 1 107 ? 17.780 -1.156 -9.270 1.00 96.88 107 PHE A O 1
ATOM 883 N N . TYR A 1 108 ? 15.576 -1.061 -8.836 1.00 96.56 108 TYR A N 1
ATOM 884 C CA . TYR A 1 108 ? 15.221 -0.498 -10.138 1.00 96.56 108 TYR A CA 1
ATOM 885 C C . TYR A 1 108 ? 15.867 0.859 -10.378 1.00 96.56 108 TYR A C 1
ATOM 887 O O . TYR A 1 108 ? 16.326 1.107 -11.485 1.00 96.56 108 TYR A O 1
ATOM 895 N N . HIS A 1 109 ? 15.971 1.712 -9.356 1.00 95.88 109 HIS A N 1
ATOM 896 C CA . HIS A 1 109 ? 16.702 2.977 -9.455 1.00 95.88 109 HIS A CA 1
ATOM 897 C C . HIS A 1 109 ? 18.159 2.737 -9.790 1.00 95.88 109 HIS A C 1
ATOM 899 O O . HIS A 1 109 ? 18.681 3.370 -10.699 1.00 95.88 109 HIS A O 1
ATOM 905 N N . THR A 1 110 ? 18.797 1.810 -9.075 1.00 96.88 110 THR A N 1
ATOM 906 C CA . THR A 1 110 ? 20.220 1.516 -9.242 1.00 96.88 110 THR A CA 1
ATOM 907 C C . THR A 1 110 ? 20.497 0.974 -10.639 1.00 96.88 110 THR A C 1
ATOM 909 O O . THR A 1 110 ? 21.440 1.433 -11.279 1.00 96.88 110 THR A O 1
ATOM 912 N N . VAL A 1 111 ? 19.657 0.069 -11.154 1.00 97.88 111 VAL A N 1
ATOM 913 C CA . VAL A 1 111 ? 19.762 -0.408 -12.542 1.00 97.88 111 VAL A CA 1
ATOM 914 C C . VAL A 1 111 ? 19.526 0.740 -13.523 1.00 97.88 111 VAL A C 1
ATOM 916 O O . VAL A 1 111 ? 20.310 0.932 -14.449 1.00 97.88 111 VAL A O 1
ATOM 919 N N . LEU A 1 112 ? 18.458 1.517 -13.332 1.00 96.81 112 LEU A N 1
ATOM 920 C CA . LEU A 1 112 ? 18.034 2.551 -14.271 1.00 96.81 112 LEU A CA 1
ATOM 921 C C . LEU A 1 112 ? 19.105 3.631 -14.444 1.00 96.81 112 LEU A C 1
ATOM 923 O O . LEU A 1 112 ? 19.493 3.915 -15.571 1.00 96.81 112 LEU A O 1
ATOM 927 N N . ILE A 1 113 ? 19.642 4.173 -13.348 1.00 96.00 113 ILE A N 1
ATOM 928 C CA . ILE A 1 113 ? 20.618 5.273 -13.403 1.00 96.00 113 ILE A CA 1
ATOM 929 C C . ILE A 1 113 ? 22.025 4.836 -13.842 1.00 96.00 113 ILE A C 1
ATOM 931 O O . ILE A 1 113 ? 22.802 5.688 -14.259 1.00 96.00 113 ILE A O 1
ATOM 935 N N . ASN A 1 114 ? 22.365 3.542 -13.753 1.00 97.94 114 ASN A N 1
ATOM 936 C CA . ASN A 1 114 ? 23.696 3.019 -14.106 1.00 97.94 114 ASN A CA 1
ATOM 937 C C . ASN A 1 114 ? 23.715 2.195 -15.404 1.00 97.94 114 ASN A C 1
ATOM 939 O O . ASN A 1 114 ? 24.745 1.618 -15.746 1.00 97.94 114 ASN A O 1
ATOM 943 N N . SER A 1 115 ? 22.595 2.105 -16.119 1.00 98.00 115 SER A N 1
ATOM 944 C CA . SER A 1 115 ? 22.497 1.364 -17.380 1.00 98.00 115 SER A CA 1
ATOM 945 C C . SER A 1 115 ? 22.332 2.303 -18.571 1.00 98.00 115 SER A C 1
ATOM 947 O O . SER A 1 115 ? 22.228 3.519 -18.425 1.00 98.00 115 SER A O 1
ATOM 949 N N . ILE A 1 116 ? 22.229 1.719 -19.766 1.00 96.62 116 ILE A N 1
ATOM 950 C CA . ILE A 1 116 ? 21.891 2.427 -21.010 1.00 96.62 116 ILE A CA 1
ATOM 951 C C . ILE A 1 116 ? 20.528 3.145 -20.966 1.00 96.62 116 ILE A C 1
ATOM 953 O O . ILE A 1 116 ? 20.212 3.908 -21.871 1.00 96.62 116 ILE A O 1
ATOM 957 N N . TYR A 1 117 ? 19.715 2.898 -19.934 1.00 97.94 117 TYR A N 1
ATOM 958 C CA . TYR A 1 117 ? 18.403 3.510 -19.741 1.00 97.94 117 TYR A CA 1
ATOM 959 C C . TYR A 1 117 ? 18.440 4.768 -18.858 1.00 97.94 117 TYR A C 1
ATOM 961 O O . TYR A 1 117 ? 17.377 5.300 -18.543 1.00 97.94 117 TYR A O 1
ATOM 969 N N . CYS A 1 118 ? 19.611 5.270 -18.454 1.00 97.50 118 CYS A N 1
ATOM 970 C CA . CYS A 1 118 ? 19.718 6.410 -17.533 1.00 97.50 118 CYS A CA 1
ATOM 971 C C . CYS A 1 118 ? 18.970 7.667 -18.018 1.00 97.50 118 CYS A C 1
ATOM 973 O O . CYS A 1 118 ? 18.268 8.298 -17.227 1.00 97.50 118 CYS A O 1
ATOM 975 N N . ASP A 1 119 ? 19.003 7.957 -19.322 1.00 97.69 119 ASP A N 1
ATOM 976 C CA . ASP A 1 119 ? 18.305 9.100 -19.934 1.00 97.69 119 ASP A CA 1
ATOM 977 C C . ASP A 1 119 ? 16.773 8.938 -19.981 1.00 97.69 119 ASP A C 1
ATOM 979 O O . ASP A 1 119 ? 16.046 9.896 -20.245 1.00 97.69 119 ASP A O 1
ATOM 983 N N . SER A 1 120 ? 16.255 7.737 -19.704 1.00 97.62 120 SER A N 1
ATOM 984 C CA . SER A 1 120 ? 14.811 7.480 -19.618 1.00 97.62 120 SER A CA 1
ATOM 985 C C . SER A 1 120 ? 14.220 7.728 -18.227 1.00 97.62 120 SER A C 1
ATOM 987 O O . SER A 1 120 ? 13.003 7.626 -18.058 1.00 97.62 120 SER A O 1
ATOM 989 N N . HIS A 1 121 ? 15.044 8.023 -17.213 1.00 97.31 121 HIS A N 1
ATOM 990 C CA . HIS A 1 121 ? 14.577 8.182 -15.837 1.00 97.31 121 HIS A CA 1
ATOM 991 C C . HIS A 1 121 ? 13.792 9.479 -15.632 1.00 97.31 121 HIS A C 1
ATOM 993 O O . HIS A 1 121 ? 14.318 10.582 -15.758 1.00 97.31 121 HIS A O 1
ATOM 999 N N . VAL A 1 122 ? 12.545 9.340 -15.188 1.00 96.00 122 VAL A N 1
ATOM 1000 C CA . VAL A 1 122 ? 11.742 10.433 -14.644 1.00 96.00 122 VAL A CA 1
ATOM 1001 C C . VAL A 1 122 ? 11.650 10.270 -13.134 1.00 96.00 122 VAL A C 1
ATOM 1003 O O . VAL A 1 122 ? 11.143 9.265 -12.630 1.00 96.00 122 VAL A O 1
ATOM 1006 N N . ARG A 1 123 ? 12.107 11.286 -12.391 1.00 92.62 123 ARG A N 1
ATOM 1007 C CA . ARG A 1 123 ? 12.104 11.319 -10.917 1.00 92.62 123 ARG A CA 1
ATOM 1008 C C . ARG A 1 123 ? 10.715 11.621 -10.339 1.00 92.62 123 ARG A C 1
ATOM 1010 O O . ARG A 1 123 ? 10.534 12.547 -9.555 1.00 92.62 123 ARG A O 1
ATOM 1017 N N . MET A 1 124 ? 9.725 10.841 -10.740 1.00 89.88 124 MET A N 1
ATOM 1018 C CA . MET A 1 124 ? 8.353 10.888 -10.249 1.00 89.88 124 MET A CA 1
ATOM 1019 C C . MET A 1 124 ? 7.723 9.535 -10.559 1.00 89.88 124 MET A C 1
ATOM 1021 O O . MET A 1 124 ? 7.886 9.048 -11.666 1.00 89.88 124 MET A O 1
ATOM 1025 N N . ASN A 1 125 ? 7.014 8.925 -9.611 1.00 92.12 125 ASN A N 1
ATOM 1026 C CA . ASN A 1 125 ? 6.319 7.646 -9.824 1.00 92.12 125 ASN A CA 1
ATOM 1027 C C . ASN A 1 125 ? 4.815 7.822 -10.092 1.00 92.12 125 ASN A C 1
ATOM 1029 O O . ASN A 1 125 ? 4.089 6.841 -10.232 1.00 92.12 125 ASN A O 1
ATOM 1033 N N . LEU A 1 126 ? 4.348 9.073 -10.177 1.00 94.12 126 LEU A N 1
ATOM 1034 C CA . LEU A 1 126 ? 2.956 9.446 -10.446 1.00 94.12 126 LEU A CA 1
ATOM 1035 C C . LEU A 1 126 ? 1.959 8.958 -9.376 1.00 94.12 126 LEU A C 1
ATOM 1037 O O . LEU A 1 126 ? 0.813 8.610 -9.685 1.00 94.12 126 LEU A O 1
ATOM 1041 N N . ARG A 1 127 ? 2.412 8.885 -8.118 1.00 94.00 127 ARG A N 1
ATOM 1042 C CA . ARG A 1 127 ? 1.646 8.363 -6.979 1.00 94.00 127 ARG A CA 1
ATOM 1043 C C . ARG A 1 127 ? 1.451 9.413 -5.896 1.00 94.00 127 ARG A C 1
ATOM 1045 O O . ARG A 1 127 ? 2.405 10.076 -5.495 1.00 94.00 127 ARG A O 1
ATOM 1052 N N . MET A 1 128 ? 0.240 9.484 -5.353 1.00 93.88 128 MET A N 1
ATOM 1053 C CA . MET A 1 128 ? -0.027 10.166 -4.089 1.00 93.88 128 MET A CA 1
ATOM 1054 C C . MET A 1 128 ? 0.071 9.165 -2.932 1.00 93.88 128 MET A C 1
ATOM 1056 O O . MET A 1 128 ? -0.508 8.081 -2.992 1.00 93.88 128 MET A O 1
ATOM 1060 N N . VAL A 1 129 ? 0.808 9.505 -1.875 1.00 94.19 129 VAL A N 1
ATOM 1061 C CA . VAL A 1 129 ? 1.006 8.605 -0.731 1.00 94.19 129 VAL A CA 1
ATOM 1062 C C . VAL A 1 129 ? 0.762 9.350 0.579 1.00 94.19 129 VAL A C 1
ATOM 1064 O O . VAL A 1 129 ? 1.371 10.395 0.815 1.00 94.19 129 VAL A O 1
ATOM 1067 N N . ASN A 1 130 ? -0.107 8.814 1.443 1.00 94.94 130 ASN A N 1
ATOM 1068 C CA . ASN A 1 130 ? -0.497 9.459 2.704 1.00 94.94 130 ASN A CA 1
ATOM 1069 C C . ASN A 1 130 ? 0.540 9.239 3.817 1.00 94.94 130 ASN A C 1
ATOM 1071 O O . ASN A 1 130 ? 0.314 8.492 4.772 1.00 94.94 130 ASN A O 1
ATOM 1075 N N . TRP A 1 131 ? 1.711 9.852 3.686 1.00 93.25 131 TRP A N 1
ATOM 1076 C CA . TRP A 1 131 ? 2.746 9.754 4.709 1.00 93.25 131 TRP A CA 1
ATOM 1077 C C . TRP A 1 131 ? 2.470 10.682 5.890 1.00 93.25 131 TRP A C 1
ATOM 1079 O O . TRP A 1 131 ? 2.418 11.900 5.748 1.00 93.25 131 TRP A O 1
ATOM 1089 N N . ASP A 1 132 ? 2.406 10.094 7.077 1.00 93.12 132 ASP A N 1
ATOM 1090 C CA . ASP A 1 132 ? 2.504 10.792 8.353 1.00 93.12 132 ASP A CA 1
ATOM 1091 C C . ASP A 1 132 ? 3.512 10.026 9.203 1.00 93.12 132 ASP A C 1
ATOM 1093 O O . ASP A 1 132 ? 3.238 8.920 9.662 1.00 93.12 132 ASP A O 1
ATOM 1097 N N . ARG A 1 133 ? 4.714 10.582 9.376 1.00 90.50 133 ARG A N 1
ATOM 1098 C CA . ARG A 1 133 ? 5.798 9.872 10.067 1.00 90.50 133 ARG A CA 1
ATOM 1099 C C . ARG A 1 133 ? 5.514 9.659 11.549 1.00 90.50 133 ARG A C 1
ATOM 1101 O O . ARG A 1 133 ? 6.016 8.690 12.100 1.00 90.50 133 ARG A O 1
ATOM 1108 N N . ARG A 1 134 ? 4.720 10.527 12.187 1.00 88.62 134 ARG A N 1
ATOM 1109 C CA . ARG A 1 134 ? 4.424 10.401 13.623 1.00 88.62 134 ARG A CA 1
ATOM 1110 C C . ARG A 1 134 ? 3.589 9.157 13.902 1.00 88.62 134 ARG A C 1
ATOM 1112 O O . ARG A 1 134 ? 3.832 8.478 14.889 1.00 88.62 134 ARG A O 1
ATOM 1119 N N . ARG A 1 135 ? 2.651 8.841 13.006 1.00 87.12 135 ARG A N 1
ATOM 1120 C CA . ARG A 1 135 ? 1.761 7.677 13.136 1.00 87.12 135 ARG A CA 1
ATOM 1121 C C . ARG A 1 135 ? 2.219 6.459 12.341 1.00 87.12 135 ARG A C 1
ATOM 1123 O O . ARG A 1 135 ? 2.001 5.336 12.763 1.00 87.12 135 ARG A O 1
ATOM 1130 N N . GLY A 1 136 ? 2.851 6.657 11.189 1.00 90.44 136 GLY A N 1
ATOM 1131 C CA . GLY A 1 136 ? 3.217 5.584 10.262 1.00 90.44 136 GLY A CA 1
ATOM 1132 C C . GLY A 1 136 ? 4.550 4.890 10.557 1.00 90.44 136 GLY A C 1
ATOM 1133 O O . GLY A 1 136 ? 4.801 3.827 9.989 1.00 90.44 136 GLY A O 1
ATOM 1134 N N . CYS A 1 137 ? 5.404 5.466 11.411 1.00 92.81 137 CYS A N 1
ATOM 1135 C CA . CYS A 1 137 ? 6.748 4.962 11.724 1.00 92.81 137 CYS A CA 1
ATOM 1136 C C . CYS A 1 137 ? 6.864 4.516 13.191 1.00 92.81 137 CYS A C 1
ATOM 1138 O O . CYS A 1 137 ? 7.613 5.100 13.969 1.00 92.81 137 CYS A O 1
ATOM 1140 N N . THR A 1 138 ? 6.111 3.486 13.572 1.00 88.31 138 THR A N 1
ATOM 1141 C CA . THR A 1 138 ? 6.032 2.976 14.955 1.00 88.31 138 THR A CA 1
ATOM 1142 C C . THR A 1 138 ? 6.812 1.676 15.185 1.00 88.31 138 THR A C 1
ATOM 1144 O O . THR A 1 138 ? 6.622 1.029 16.207 1.00 88.31 138 THR A O 1
ATOM 1147 N N . CYS A 1 139 ? 7.666 1.259 14.239 1.00 89.50 139 CYS A N 1
ATOM 1148 C CA . CYS A 1 139 ? 8.354 -0.044 14.265 1.00 89.50 139 CYS A CA 1
ATOM 1149 C C . CYS A 1 139 ? 7.392 -1.242 14.436 1.00 89.50 139 CYS A C 1
ATOM 1151 O O . CYS A 1 139 ? 7.727 -2.242 15.059 1.00 89.50 139 CYS A O 1
ATOM 1153 N N . TYR A 1 140 ? 6.190 -1.162 13.861 1.00 83.00 140 TYR A N 1
ATOM 1154 C CA . TYR A 1 140 ? 5.149 -2.197 13.975 1.00 83.00 140 TYR A CA 1
ATOM 1155 C C . TYR A 1 140 ? 5.528 -3.556 13.351 1.00 83.00 140 TYR A C 1
ATOM 1157 O O . TYR A 1 140 ? 4.819 -4.538 13.522 1.00 83.00 140 TYR A O 1
ATOM 1165 N N . ASN A 1 141 ? 6.598 -3.611 12.558 1.00 85.38 141 ASN A N 1
ATOM 1166 C CA . ASN A 1 141 ? 6.971 -4.757 11.730 1.00 85.38 141 ASN A CA 1
ATOM 1167 C C . ASN A 1 141 ? 8.097 -5.620 12.335 1.00 85.38 141 ASN A C 1
ATOM 1169 O O . ASN A 1 141 ? 8.675 -6.438 11.616 1.00 85.38 141 ASN A O 1
ATOM 1173 N N . MET A 1 142 ? 8.417 -5.436 13.619 1.00 86.88 142 MET A N 1
ATOM 1174 C CA . MET A 1 142 ? 9.503 -6.160 14.298 1.00 86.88 142 MET A CA 1
ATOM 1175 C C . MET A 1 142 ? 9.276 -7.679 14.370 1.00 86.88 142 MET A C 1
ATOM 1177 O O . MET A 1 142 ? 10.239 -8.433 14.424 1.00 86.88 142 MET A O 1
ATOM 1181 N N . ASP A 1 143 ? 8.027 -8.146 14.280 1.00 85.31 143 ASP A N 1
ATOM 1182 C CA . ASP A 1 143 ? 7.710 -9.584 14.265 1.00 85.31 143 ASP A CA 1
ATOM 1183 C C . ASP A 1 143 ? 8.101 -10.281 12.949 1.00 85.31 143 ASP A C 1
ATOM 1185 O O . ASP A 1 143 ? 8.132 -11.510 12.867 1.00 85.31 143 ASP A O 1
ATOM 1189 N N . VAL A 1 144 ? 8.356 -9.508 11.887 1.00 86.62 144 VAL A N 1
ATOM 1190 C CA . VAL A 1 144 ? 8.643 -10.034 10.541 1.00 86.62 144 VAL A CA 1
ATOM 1191 C C . VAL A 1 144 ? 9.975 -9.560 9.965 1.00 86.62 144 VAL A C 1
ATOM 1193 O O . VAL A 1 144 ? 10.400 -10.086 8.936 1.00 86.62 144 VAL A O 1
ATOM 1196 N N . SER A 1 145 ? 10.621 -8.566 10.575 1.00 87.19 145 SER A N 1
ATOM 1197 C CA . SER A 1 145 ? 11.881 -7.993 10.103 1.00 87.19 145 SER A CA 1
ATOM 1198 C C . SER A 1 145 ? 12.682 -7.394 11.256 1.00 87.19 145 SER A C 1
ATOM 1200 O O . SER A 1 145 ? 12.126 -6.691 12.092 1.00 87.19 145 SER A O 1
ATOM 1202 N N . ASP A 1 146 ? 14.003 -7.576 11.222 1.00 90.81 146 ASP A N 1
ATOM 1203 C CA . ASP A 1 146 ? 14.950 -6.998 12.190 1.00 90.81 146 ASP A CA 1
ATOM 1204 C C . ASP A 1 146 ? 15.198 -5.484 11.987 1.00 90.81 146 ASP A C 1
ATOM 1206 O O . ASP A 1 146 ? 16.092 -4.900 12.600 1.00 90.81 146 ASP A O 1
ATOM 1210 N N . LEU A 1 147 ? 14.446 -4.834 11.092 1.00 90.31 147 LEU A N 1
ATOM 1211 C CA . LEU A 1 147 ? 14.557 -3.410 10.784 1.00 90.31 147 LEU A CA 1
ATOM 1212 C C . LEU A 1 147 ? 13.260 -2.682 11.116 1.00 90.31 147 LEU A C 1
ATOM 1214 O O . LEU A 1 147 ? 12.176 -3.133 10.763 1.00 90.31 147 LEU A O 1
ATOM 1218 N N . CYS A 1 148 ? 13.367 -1.488 11.694 1.00 91.88 148 CYS A N 1
ATOM 1219 C CA . CYS A 1 148 ? 12.220 -0.601 11.853 1.00 91.88 148 CYS A CA 1
ATOM 1220 C C . CYS A 1 148 ? 11.768 -0.027 10.507 1.00 91.88 148 CYS A C 1
ATOM 1222 O O . CYS A 1 148 ? 12.530 0.646 9.811 1.00 91.88 148 CYS A O 1
ATOM 1224 N N . GLY A 1 149 ? 10.500 -0.248 10.180 1.00 90.31 149 GLY A N 1
ATOM 1225 C CA . GLY A 1 149 ? 9.851 0.248 8.981 1.00 90.31 149 GLY A CA 1
ATOM 1226 C C . GLY A 1 149 ? 8.842 1.360 9.227 1.00 90.31 149 GLY A C 1
ATOM 1227 O O . GLY A 1 149 ? 8.337 1.567 10.332 1.00 90.31 149 GLY A O 1
ATOM 1228 N N . CYS A 1 150 ? 8.490 2.036 8.137 1.00 92.88 150 CYS A N 1
ATOM 1229 C CA . CYS A 1 150 ? 7.343 2.930 8.072 1.00 92.88 150 CYS A CA 1
ATOM 1230 C C . CYS A 1 150 ? 6.308 2.389 7.080 1.00 92.88 150 CYS A C 1
ATOM 1232 O O . CYS A 1 150 ? 6.641 1.687 6.126 1.00 92.88 150 CYS A O 1
ATOM 1234 N N . SER A 1 151 ? 5.043 2.753 7.270 1.00 92.00 151 SER A N 1
ATOM 1235 C CA . SER A 1 151 ? 3.987 2.560 6.272 1.00 92.00 151 SER A CA 1
ATOM 1236 C C . SER A 1 151 ? 3.152 3.823 6.144 1.00 92.00 151 SER A C 1
ATOM 1238 O O . SER A 1 151 ? 2.920 4.495 7.151 1.00 92.00 151 SER A O 1
ATOM 1240 N N . PRO A 1 152 ? 2.660 4.139 4.938 1.00 94.44 152 PRO A N 1
ATOM 1241 C CA . PRO A 1 152 ? 1.689 5.204 4.781 1.00 94.44 152 PRO A CA 1
ATOM 1242 C C . PRO A 1 152 ? 0.375 4.846 5.474 1.00 94.44 152 PRO A C 1
ATOM 1244 O O . PRO A 1 152 ? 0.061 3.668 5.690 1.00 94.44 152 PRO A O 1
ATOM 1247 N N . LEU A 1 153 ? -0.381 5.889 5.796 1.00 94.25 153 LEU A N 1
ATOM 1248 C CA . LEU A 1 153 ? -1.701 5.789 6.393 1.00 94.25 153 LEU A CA 1
ATOM 1249 C C . LEU A 1 153 ? -2.769 5.475 5.350 1.00 94.25 153 LEU A C 1
ATOM 1251 O O . LEU A 1 153 ? -2.595 5.709 4.150 1.00 94.25 153 LEU A O 1
ATOM 1255 N N . ILE A 1 154 ? -3.902 4.984 5.838 1.00 95.31 154 ILE A N 1
ATOM 1256 C CA . ILE A 1 154 ? -5.105 4.802 5.035 1.00 95.31 154 ILE A CA 1
ATOM 1257 C C . ILE A 1 154 ? -5.824 6.148 4.906 1.00 95.31 154 ILE A C 1
ATOM 1259 O O . ILE A 1 154 ? -6.027 6.856 5.898 1.00 95.31 154 ILE A O 1
ATOM 1263 N N . TYR A 1 155 ? -6.156 6.527 3.671 1.00 96.12 155 TYR A N 1
ATOM 1264 C CA . TYR A 1 155 ? -6.970 7.707 3.395 1.00 96.12 155 TYR A CA 1
ATOM 1265 C C . TYR A 1 155 ? -8.374 7.549 3.975 1.00 96.12 155 TYR A C 1
ATOM 1267 O O . TYR A 1 155 ? -8.944 6.462 3.961 1.00 96.12 155 TYR A O 1
ATOM 1275 N N . ARG A 1 156 ? -8.936 8.659 4.451 1.00 93.44 156 ARG A N 1
ATOM 1276 C CA . ARG A 1 156 ? -10.318 8.756 4.935 1.00 93.44 156 ARG A CA 1
ATOM 1277 C C . ARG A 1 156 ? -11.103 9.802 4.167 1.00 93.44 156 ARG A C 1
ATOM 1279 O O . ARG A 1 156 ? -10.522 10.650 3.493 1.00 93.44 156 ARG A O 1
ATOM 1286 N N . ILE A 1 157 ? -12.421 9.844 4.337 1.00 92.06 157 ILE A N 1
ATOM 1287 C CA . ILE A 1 157 ? -13.262 10.874 3.709 1.00 92.06 157 ILE A CA 1
ATOM 1288 C C . ILE A 1 157 ? -12.870 12.292 4.151 1.00 92.06 157 ILE A C 1
ATOM 1290 O O . ILE A 1 157 ? -13.019 13.261 3.404 1.00 92.06 157 ILE A O 1
ATOM 1294 N N . THR A 1 158 ? -12.286 12.423 5.344 1.00 91.75 158 THR A N 1
ATOM 1295 C CA . THR A 1 158 ? -11.705 13.675 5.847 1.00 91.75 158 THR A CA 1
ATOM 1296 C C . THR A 1 158 ? -10.507 14.154 5.023 1.00 91.75 158 THR A C 1
ATOM 1298 O O . THR A 1 158 ? -10.214 15.347 5.010 1.00 91.75 158 THR A O 1
A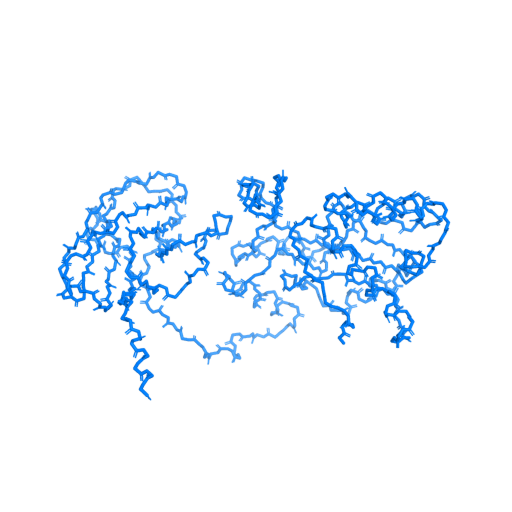TOM 1301 N N . ASP A 1 159 ? -9.839 13.261 4.291 1.00 95.56 159 ASP A N 1
ATOM 1302 C CA . ASP A 1 159 ? -8.717 13.582 3.409 1.00 95.56 159 ASP A CA 1
ATOM 1303 C C . ASP A 1 159 ? -9.150 14.049 2.010 1.00 95.56 159 ASP A C 1
ATOM 1305 O O . ASP A 1 159 ? -8.288 14.433 1.221 1.00 95.56 159 ASP A O 1
ATOM 1309 N N . LYS A 1 160 ? -10.453 14.092 1.682 1.00 94.00 160 LYS A N 1
ATOM 1310 C CA . LYS A 1 160 ? -10.946 14.462 0.335 1.00 94.00 160 LYS A CA 1
ATOM 1311 C C . LYS A 1 160 ? -10.387 15.787 -0.204 1.00 94.00 160 LYS A C 1
ATOM 1313 O O . LYS A 1 160 ? -10.206 15.945 -1.408 1.00 94.00 160 LYS A O 1
ATOM 1318 N N . ARG A 1 161 ? -10.060 16.739 0.683 1.00 93.62 161 ARG A N 1
ATOM 1319 C CA . ARG A 1 161 ? -9.429 18.014 0.301 1.00 93.62 161 ARG A CA 1
ATOM 1320 C C . ARG A 1 161 ? -8.057 17.804 -0.353 1.00 93.62 161 ARG A C 1
ATOM 1322 O O . ARG A 1 161 ? -7.770 18.485 -1.328 1.00 93.62 161 ARG A O 1
ATOM 1329 N N . LYS A 1 162 ? -7.259 16.833 0.113 1.00 95.00 162 LYS A N 1
ATOM 1330 C CA . LYS A 1 162 ? -5.953 16.497 -0.484 1.00 95.00 162 LYS A CA 1
ATOM 1331 C C . LYS A 1 162 ? -6.106 16.084 -1.950 1.00 95.00 162 LYS A C 1
ATOM 1333 O O . LYS A 1 162 ? -5.308 16.486 -2.784 1.00 95.00 162 LYS A O 1
ATOM 1338 N N . PHE A 1 163 ? -7.161 15.333 -2.269 1.00 94.19 163 PHE A N 1
ATOM 1339 C CA . PHE A 1 163 ? -7.467 14.923 -3.642 1.00 94.19 163 PHE A CA 1
ATOM 1340 C C . PHE A 1 163 ? -7.942 16.094 -4.503 1.00 94.19 163 PHE A C 1
ATOM 1342 O O . PHE A 1 163 ? -7.540 16.201 -5.656 1.00 94.19 163 PHE A O 1
ATOM 1349 N N . ALA A 1 164 ? -8.761 16.992 -3.946 1.00 88.56 164 ALA A N 1
ATOM 1350 C CA . ALA A 1 164 ? -9.189 18.199 -4.651 1.00 88.56 164 ALA A CA 1
ATOM 1351 C C . ALA A 1 164 ? -7.999 19.115 -4.997 1.00 88.56 164 ALA A C 1
ATOM 1353 O O . ALA A 1 164 ? -7.927 19.635 -6.105 1.00 88.56 164 ALA A O 1
ATOM 1354 N N . GLU A 1 165 ? -7.048 19.268 -4.075 1.00 91.69 165 GLU A N 1
ATOM 1355 C CA . GLU A 1 165 ? -5.819 20.047 -4.283 1.00 91.69 165 GLU A CA 1
ATOM 1356 C C . GLU A 1 165 ? -4.876 19.377 -5.288 1.00 91.69 165 GLU A C 1
ATOM 1358 O O . GLU A 1 165 ? -4.293 20.049 -6.133 1.00 91.69 165 GLU A O 1
ATOM 1363 N N . ALA A 1 166 ? -4.785 18.047 -5.255 1.00 91.19 166 ALA A N 1
ATOM 1364 C CA . ALA A 1 166 ? -3.988 17.254 -6.186 1.00 91.19 166 ALA A CA 1
ATOM 1365 C C . ALA A 1 166 ? -4.640 17.056 -7.570 1.00 91.19 166 ALA A C 1
ATOM 1367 O O . ALA A 1 166 ? -4.033 16.444 -8.449 1.00 91.19 166 ALA A O 1
ATOM 1368 N N . ALA A 1 167 ? -5.866 17.544 -7.797 1.00 85.75 167 ALA A N 1
ATOM 1369 C CA . ALA A 1 167 ? -6.617 17.260 -9.021 1.00 85.75 167 ALA A CA 1
ATOM 1370 C C . ALA A 1 167 ? -5.910 17.763 -10.294 1.00 85.75 167 ALA A C 1
ATOM 1372 O O . ALA A 1 167 ? -6.021 17.123 -11.342 1.00 85.75 167 ALA A O 1
ATOM 1373 N N . GLY A 1 168 ? -5.156 18.864 -10.200 1.00 86.19 168 GLY A N 1
ATOM 1374 C CA . GLY A 1 168 ? -4.361 19.418 -11.304 1.00 86.19 168 GLY A CA 1
ATOM 1375 C C . GLY A 1 168 ? -3.006 18.736 -11.531 1.00 86.19 168 GLY A C 1
ATOM 1376 O O . GLY A 1 168 ? -2.399 18.934 -12.578 1.00 86.19 168 GLY A O 1
ATOM 1377 N N . GLU A 1 169 ? -2.543 17.916 -10.589 1.00 91.75 169 GLU A N 1
ATOM 1378 C CA . GLU A 1 169 ? -1.221 17.287 -10.636 1.00 91.75 169 GLU A CA 1
ATOM 1379 C C . GLU A 1 169 ? -1.222 15.994 -11.465 1.00 91.75 169 GLU A C 1
ATOM 1381 O O . GLU A 1 169 ? -2.259 15.349 -11.657 1.00 91.75 169 GLU A O 1
ATOM 1386 N N . LEU A 1 170 ? -0.039 15.560 -11.913 1.00 90.81 170 LEU A N 1
ATOM 1387 C CA . LEU A 1 170 ? 0.183 14.295 -12.635 1.00 90.81 170 LEU A CA 1
ATOM 1388 C C . LEU A 1 170 ? 0.279 13.094 -11.676 1.00 90.81 170 LEU A C 1
ATOM 1390 O O . LEU A 1 170 ? 1.249 12.335 -11.672 1.00 90.81 170 LEU A O 1
ATOM 1394 N N . LEU A 1 171 ? -0.742 12.938 -10.835 1.00 93.00 171 LEU A N 1
ATOM 1395 C CA . LEU A 1 171 ? -0.887 11.840 -9.882 1.00 93.00 171 LEU A CA 1
ATOM 1396 C C . LEU A 1 171 ? -2.057 10.969 -10.337 1.00 93.00 171 LEU A C 1
ATOM 1398 O O . LEU A 1 171 ? -3.205 11.413 -10.312 1.00 93.00 171 LEU A O 1
ATOM 1402 N N . PHE A 1 172 ? -1.758 9.756 -10.804 1.00 92.94 172 PHE A N 1
ATOM 1403 C CA . PHE A 1 172 ? -2.743 8.861 -11.432 1.00 92.94 172 PHE A CA 1
ATOM 1404 C C . PHE A 1 172 ? -3.271 7.784 -10.487 1.00 92.94 172 PHE A C 1
ATOM 1406 O O . PHE A 1 172 ? -4.327 7.210 -10.744 1.00 92.94 172 PHE A O 1
ATOM 1413 N N . PHE A 1 173 ? -2.548 7.512 -9.402 1.00 94.81 173 PHE A N 1
ATOM 1414 C CA . PHE A 1 173 ? -2.976 6.580 -8.367 1.00 94.81 173 PHE A CA 1
ATOM 1415 C C . PHE A 1 173 ? -2.610 7.126 -6.991 1.00 94.81 173 PHE A C 1
ATOM 1417 O O . PHE A 1 173 ? -1.649 7.888 -6.840 1.00 94.81 173 PHE A O 1
ATOM 1424 N N . ALA A 1 174 ? -3.343 6.685 -5.979 1.00 95.50 174 ALA A N 1
ATOM 1425 C CA . ALA A 1 174 ? -3.090 6.997 -4.586 1.00 95.50 174 ALA A CA 1
ATOM 1426 C C . ALA A 1 174 ? -3.020 5.723 -3.737 1.00 95.50 174 ALA A C 1
ATOM 1428 O O . ALA A 1 174 ? -3.588 4.692 -4.098 1.00 95.50 174 ALA A O 1
ATOM 1429 N N . ARG A 1 175 ? -2.332 5.805 -2.593 1.00 95.62 175 ARG A N 1
ATOM 1430 C CA . ARG A 1 175 ? -2.315 4.746 -1.575 1.00 95.62 175 ARG A CA 1
ATOM 1431 C C . ARG A 1 175 ? -2.106 5.297 -0.152 1.00 95.62 175 ARG A C 1
ATOM 1433 O O . ARG A 1 175 ? -1.408 6.293 0.031 1.00 95.62 175 ARG A O 1
ATOM 1440 N N . LYS A 1 176 ? -2.637 4.662 0.894 1.00 95.81 176 LYS A N 1
ATOM 1441 C CA . LYS A 1 176 ? -3.383 3.391 0.885 1.00 95.81 176 LYS A CA 1
ATOM 1442 C C . LYS A 1 176 ? -4.883 3.604 1.061 1.00 95.81 176 LYS A C 1
ATOM 1444 O O . LYS A 1 176 ? -5.301 4.573 1.691 1.00 95.81 176 LYS A O 1
ATOM 1449 N N . PHE A 1 177 ? -5.656 2.652 0.562 1.00 92.94 177 PHE A N 1
ATOM 1450 C CA . PHE A 1 177 ? -7.083 2.516 0.821 1.00 92.94 177 PHE A CA 1
ATOM 1451 C C . PHE A 1 177 ? -7.362 1.169 1.473 1.00 92.94 177 PHE A C 1
ATOM 1453 O O . PHE A 1 177 ? -6.638 0.203 1.239 1.00 92.94 177 PHE A O 1
ATOM 1460 N N . ASP A 1 178 ? -8.387 1.139 2.312 1.00 88.81 178 ASP A N 1
ATOM 1461 C CA . ASP A 1 178 ? -8.922 -0.072 2.915 1.00 88.81 178 ASP A CA 1
ATOM 1462 C C . ASP A 1 178 ? -10.418 0.185 3.142 1.00 88.81 178 ASP A C 1
ATOM 1464 O O . ASP A 1 178 ? -10.759 1.036 3.977 1.00 88.81 178 ASP A O 1
ATOM 1468 N N . PRO A 1 179 ? -11.313 -0.489 2.400 1.00 81.12 179 PRO A N 1
ATOM 1469 C CA . PRO A 1 179 ? -12.751 -0.266 2.524 1.00 81.12 179 PRO A CA 1
ATOM 1470 C C . PRO A 1 179 ? -13.262 -0.618 3.922 1.00 81.12 179 PRO A C 1
ATOM 1472 O O . PRO A 1 179 ? -14.259 -0.061 4.371 1.00 81.12 179 PRO A O 1
ATOM 1475 N N . THR A 1 180 ? -12.558 -1.485 4.659 1.00 79.19 180 THR A N 1
ATOM 1476 C CA . THR A 1 180 ? -12.921 -1.756 6.046 1.00 79.19 180 THR A CA 1
ATOM 1477 C C . THR A 1 180 ? -12.678 -0.523 6.913 1.00 79.19 180 THR A C 1
ATOM 1479 O O . THR A 1 180 ? -13.457 -0.275 7.822 1.00 79.19 180 THR A O 1
ATOM 1482 N N . VAL A 1 181 ? -11.635 0.283 6.667 1.00 83.69 181 VAL A N 1
ATOM 1483 C CA . VAL A 1 181 ? -11.344 1.514 7.434 1.00 83.69 181 VAL A CA 1
ATOM 1484 C C . VAL A 1 181 ? -12.256 2.669 7.040 1.00 83.69 181 VAL A C 1
ATOM 1486 O O . VAL A 1 181 ? -12.831 3.295 7.927 1.00 83.69 181 VAL A O 1
ATOM 1489 N N . ASP A 1 182 ? -12.360 2.975 5.749 1.00 83.06 182 ASP A N 1
ATOM 1490 C CA . ASP A 1 182 ? -13.223 4.048 5.251 1.00 83.06 182 ASP A CA 1
ATOM 1491 C C . ASP A 1 182 ? -13.548 3.820 3.768 1.00 83.06 182 ASP A C 1
ATOM 1493 O O . ASP A 1 182 ? -12.795 4.210 2.878 1.00 83.06 182 ASP A O 1
ATOM 1497 N N . GLU A 1 183 ? -14.683 3.180 3.495 1.00 85.50 183 GLU A N 1
ATOM 1498 C CA . GLU A 1 183 ? -15.191 2.992 2.129 1.00 85.50 183 GLU A CA 1
ATOM 1499 C C . GLU A 1 183 ? -15.634 4.310 1.471 1.00 85.50 183 GLU A C 1
ATOM 1501 O O . GLU A 1 183 ? -15.515 4.470 0.259 1.00 85.50 183 GLU A O 1
ATOM 1506 N N . LYS A 1 184 ? -16.046 5.318 2.255 1.00 88.50 184 LYS A N 1
ATOM 1507 C CA . LYS A 1 184 ? -16.673 6.542 1.724 1.00 88.50 184 LYS A CA 1
ATOM 1508 C C . LYS A 1 184 ? -15.718 7.376 0.882 1.00 88.50 184 LYS A C 1
ATOM 1510 O O . LYS A 1 184 ? -16.157 8.086 -0.019 1.00 88.50 184 LYS A O 1
ATOM 1515 N N . ILE A 1 185 ? -14.419 7.356 1.191 1.00 92.62 185 ILE A N 1
ATOM 1516 C CA . ILE A 1 185 ? -13.425 8.032 0.345 1.00 92.62 185 ILE A CA 1
ATOM 1517 C C . ILE A 1 185 ? -13.235 7.307 -0.986 1.00 92.62 185 ILE A C 1
ATOM 1519 O O . ILE A 1 185 ? -13.024 7.977 -1.991 1.00 92.62 185 ILE A O 1
ATOM 1523 N N . ILE A 1 186 ? -13.333 5.976 -1.000 1.00 87.62 186 ILE A N 1
ATOM 1524 C CA . ILE A 1 186 ? -13.226 5.173 -2.220 1.00 87.62 186 ILE A CA 1
ATOM 1525 C C . ILE A 1 186 ? -14.417 5.500 -3.120 1.00 87.62 186 ILE A C 1
ATOM 1527 O O . ILE A 1 186 ? -14.205 5.910 -4.259 1.00 87.62 186 ILE A O 1
ATOM 1531 N N . ASP A 1 187 ? -15.634 5.455 -2.569 1.00 84.81 187 ASP A N 1
ATOM 1532 C CA . ASP A 1 187 ? -16.861 5.828 -3.282 1.00 84.81 187 ASP A CA 1
ATOM 1533 C C . ASP A 1 187 ? -16.773 7.257 -3.827 1.00 84.81 187 ASP A C 1
ATOM 1535 O O . ASP A 1 187 ? -17.031 7.500 -5.002 1.00 84.81 187 ASP A O 1
ATOM 1539 N N . TRP A 1 188 ? -16.327 8.215 -3.006 1.00 89.81 188 TRP A N 1
ATOM 1540 C CA . TRP A 1 188 ? -16.187 9.608 -3.433 1.00 89.81 188 TRP A CA 1
ATOM 1541 C C . TRP A 1 188 ? -15.194 9.779 -4.593 1.00 89.81 188 TRP A C 1
ATOM 1543 O O . TRP A 1 188 ? -15.432 10.595 -5.485 1.00 89.81 188 TRP A O 1
ATOM 1553 N N . ILE A 1 189 ? -14.073 9.047 -4.591 1.00 90.12 189 ILE A N 1
ATOM 1554 C CA . ILE A 1 189 ? -13.107 9.083 -5.699 1.00 90.12 189 ILE A CA 1
ATOM 1555 C C . ILE A 1 189 ? -13.715 8.429 -6.943 1.00 90.12 189 ILE A C 1
ATOM 1557 O O . ILE A 1 189 ? -13.601 8.993 -8.032 1.00 90.12 189 ILE A O 1
ATOM 1561 N N . ASP A 1 190 ? -14.380 7.283 -6.796 1.00 84.81 190 ASP A N 1
ATOM 1562 C CA . ASP A 1 190 ? -14.982 6.561 -7.916 1.00 84.81 190 ASP A CA 1
ATOM 1563 C C . ASP A 1 190 ? -16.102 7.371 -8.584 1.00 84.81 190 ASP A C 1
ATOM 1565 O O . ASP A 1 190 ? -16.118 7.499 -9.807 1.00 84.81 190 ASP A O 1
ATOM 1569 N N . GLU A 1 191 ? -16.959 8.047 -7.811 1.00 84.50 191 GLU A N 1
ATOM 1570 C CA . GLU A 1 191 ? -17.960 8.994 -8.330 1.00 84.50 191 GLU A CA 1
ATOM 1571 C C . GLU A 1 191 ? -17.311 10.127 -9.142 1.00 84.50 191 GLU A C 1
ATOM 1573 O O . GLU A 1 191 ? -17.820 10.548 -10.184 1.00 84.50 191 GLU A O 1
ATOM 1578 N N . LYS A 1 192 ? -16.153 10.630 -8.692 1.00 85.06 192 LYS A N 1
ATOM 1579 C CA . LYS A 1 192 ? -15.418 11.695 -9.391 1.00 85.06 192 LYS A CA 1
ATOM 1580 C C . LYS A 1 192 ? -14.760 11.225 -10.681 1.00 85.06 192 LYS A C 1
ATOM 1582 O O . LYS A 1 192 ? -14.673 12.020 -11.615 1.00 85.06 192 LYS A O 1
ATOM 1587 N N . ILE A 1 193 ? -14.282 9.985 -10.728 1.00 84.25 193 ILE A N 1
ATOM 1588 C CA . ILE A 1 193 ? -13.613 9.416 -11.903 1.00 84.25 193 ILE A CA 1
ATOM 1589 C C . ILE A 1 193 ? -14.636 8.944 -12.936 1.00 84.25 193 ILE A C 1
ATOM 1591 O O . ILE A 1 193 ? -14.494 9.251 -14.117 1.00 84.25 193 ILE A O 1
ATOM 1595 N N . SER A 1 194 ? -15.659 8.212 -12.497 1.00 76.38 194 SER A N 1
ATOM 1596 C CA . SER A 1 194 ? -16.687 7.632 -13.367 1.00 76.38 194 SER A CA 1
ATOM 1597 C C . SER A 1 194 ? -17.728 8.655 -13.831 1.00 76.38 194 SER A C 1
ATOM 1599 O O . SER A 1 194 ? -18.371 8.455 -14.861 1.00 76.38 194 SER A O 1
ATOM 1601 N N . GLY A 1 195 ? -17.922 9.740 -13.073 1.00 66.44 195 GLY A N 1
ATOM 1602 C CA . GLY A 1 195 ? -19.021 10.683 -13.282 1.00 66.44 195 GLY A CA 1
ATOM 1603 C C . GLY A 1 195 ? -20.399 10.112 -12.922 1.00 66.44 195 GLY A C 1
ATOM 1604 O O . GLY A 1 195 ? -21.409 10.759 -13.203 1.00 66.44 195 GLY A O 1
ATOM 1605 N N . LEU A 1 196 ? -20.457 8.916 -12.322 1.00 56.22 196 LEU A N 1
ATOM 1606 C CA . LEU A 1 196 ? -21.680 8.275 -11.846 1.00 56.22 196 LEU A CA 1
ATOM 1607 C C . LEU A 1 196 ? -21.959 8.679 -10.395 1.00 56.22 196 LEU A C 1
ATOM 1609 O O . LEU A 1 196 ? -21.041 8.890 -9.612 1.00 56.22 196 LEU A O 1
ATOM 1613 N N . ASN A 1 197 ? -23.238 8.769 -10.032 1.00 57.03 197 ASN A N 1
ATOM 1614 C CA . ASN A 1 197 ? -23.660 8.980 -8.651 1.00 57.03 197 ASN A CA 1
ATOM 1615 C C . ASN A 1 197 ? -23.931 7.615 -7.992 1.00 57.03 197 ASN A C 1
ATOM 1617 O O . ASN A 1 197 ? -24.959 6.991 -8.262 1.00 57.03 197 ASN A O 1
ATOM 1621 N N . LEU A 1 198 ? -23.013 7.134 -7.150 1.00 56.12 198 LEU A N 1
ATOM 1622 C CA . LEU A 1 198 ? -23.101 5.803 -6.536 1.00 56.12 198 LEU A CA 1
ATOM 1623 C C . LEU A 1 198 ? -24.119 5.755 -5.391 1.00 56.12 198 LEU A C 1
ATOM 1625 O O . LEU A 1 198 ? -24.626 4.677 -5.065 1.00 56.12 198 LEU A O 1
ATOM 1629 N N . SER A 1 199 ? -24.500 6.915 -4.841 1.00 57.47 199 SER A N 1
ATOM 1630 C CA . SER A 1 199 ? -25.553 7.010 -3.820 1.00 57.47 199 SER A CA 1
ATOM 1631 C C . SER A 1 199 ? -26.929 6.506 -4.290 1.00 57.47 199 SER A C 1
ATOM 1633 O O . SER A 1 199 ? -27.740 6.092 -3.462 1.00 57.47 199 SER A O 1
ATOM 1635 N N . GLU A 1 200 ? -27.183 6.454 -5.604 1.00 51.03 200 GLU A N 1
ATOM 1636 C CA . GLU A 1 200 ? -28.408 5.867 -6.172 1.00 51.03 200 GLU A CA 1
ATOM 1637 C C . GLU A 1 200 ? -28.337 4.335 -6.318 1.00 51.03 200 GLU A C 1
ATOM 1639 O O . GLU A 1 200 ? -29.373 3.673 -6.388 1.00 51.03 200 GLU A O 1
ATOM 1644 N N . VAL A 1 201 ? -27.133 3.751 -6.327 1.00 50.62 201 VAL A N 1
ATOM 1645 C CA . VAL A 1 201 ? -26.901 2.322 -6.608 1.00 50.62 201 VAL A CA 1
ATOM 1646 C C . VAL A 1 201 ? -26.767 1.494 -5.322 1.00 50.62 201 VAL A C 1
ATOM 1648 O O . VAL A 1 201 ? -27.209 0.346 -5.284 1.00 50.62 201 VAL A O 1
ATOM 1651 N N . PHE A 1 202 ? -26.223 2.072 -4.244 1.00 47.88 202 PHE A N 1
ATOM 1652 C CA . PHE A 1 202 ? -25.842 1.349 -3.017 1.00 47.88 202 PHE A CA 1
ATOM 1653 C C . PHE A 1 202 ? -26.771 1.545 -1.805 1.00 47.88 202 PHE A C 1
ATOM 1655 O O . PHE A 1 202 ? -26.370 1.340 -0.658 1.00 47.88 202 PHE A O 1
ATOM 1662 N N . ILE A 1 203 ? -28.059 1.843 -2.015 1.00 42.88 203 ILE A N 1
ATOM 1663 C CA . ILE A 1 203 ? -29.062 1.709 -0.943 1.00 42.88 203 ILE A CA 1
ATOM 1664 C C . ILE A 1 203 ? -29.302 0.213 -0.679 1.00 42.88 203 ILE A C 1
ATOM 1666 O O . ILE A 1 203 ? -30.286 -0.343 -1.160 1.00 42.88 203 ILE A O 1
ATOM 1670 N N . ARG A 1 204 ? -28.382 -0.453 0.037 1.00 39.16 204 ARG A N 1
ATOM 1671 C CA . ARG A 1 204 ? -28.558 -1.706 0.806 1.00 39.16 204 ARG A CA 1
ATOM 1672 C C . ARG A 1 204 ? -27.199 -2.224 1.299 1.00 39.16 204 ARG A C 1
ATOM 1674 O O . ARG A 1 204 ? -26.650 -3.155 0.725 1.00 39.16 204 ARG A O 1
ATOM 1681 N N . GLN A 1 205 ? -26.715 -1.699 2.422 1.00 37.91 205 GLN A N 1
ATOM 1682 C CA . GLN A 1 205 ? -26.130 -2.523 3.486 1.00 37.91 205 GLN A CA 1
ATOM 1683 C C . GLN A 1 205 ? -26.147 -1.759 4.816 1.00 37.91 205 GLN A C 1
ATOM 1685 O O . GLN A 1 205 ? -26.109 -0.535 4.861 1.00 37.91 205 GLN A O 1
ATOM 1690 N N . ASN A 1 206 ? -26.414 -2.504 5.884 1.00 38.25 206 ASN A N 1
ATOM 1691 C CA . ASN A 1 206 ? -27.187 -2.045 7.030 1.00 38.25 206 ASN A CA 1
ATOM 1692 C C . ASN A 1 206 ? -26.408 -1.160 8.006 1.00 38.25 206 ASN A C 1
ATOM 1694 O O . ASN A 1 206 ? -25.291 -1.469 8.416 1.00 38.25 206 ASN A O 1
ATOM 1698 N N . SER A 1 207 ? -27.110 -0.139 8.491 1.00 36.22 207 SER A N 1
ATOM 1699 C CA . SER A 1 207 ? -26.790 0.620 9.690 1.00 36.22 207 SER A CA 1
ATOM 1700 C C . SER A 1 207 ? -26.707 -0.299 10.914 1.00 36.22 207 SER A C 1
ATOM 1702 O O . SER A 1 207 ? -27.721 -0.842 11.357 1.00 36.22 207 SER A O 1
ATOM 1704 N N . ARG A 1 208 ? -25.524 -0.420 11.519 1.00 42.09 208 ARG A N 1
ATOM 1705 C CA . ARG A 1 208 ? -25.441 -0.695 12.958 1.00 42.09 208 ARG A CA 1
ATOM 1706 C C . ARG A 1 208 ? -25.708 0.629 13.673 1.00 42.09 208 ARG A C 1
ATOM 1708 O O . ARG A 1 208 ? -24.980 1.597 13.477 1.00 42.09 208 ARG A O 1
ATOM 1715 N N . THR A 1 209 ? -26.792 0.698 14.439 1.00 41.88 209 THR A N 1
ATOM 1716 C CA . THR A 1 209 ? -27.185 1.887 15.205 1.00 41.88 209 THR A CA 1
ATOM 1717 C C . THR A 1 209 ? -26.326 2.006 16.457 1.00 41.88 209 THR A C 1
ATOM 1719 O O . THR A 1 209 ? -26.710 1.562 17.533 1.00 41.88 209 THR A O 1
ATOM 1722 N N . SER A 1 210 ? -25.146 2.589 16.312 1.00 49.00 210 SER A N 1
ATOM 1723 C CA . SER A 1 210 ? -24.406 3.192 17.420 1.00 49.00 210 SER A CA 1
ATOM 1724 C C . SER A 1 210 ? -24.831 4.651 17.542 1.00 49.00 210 SER A C 1
ATOM 1726 O O . SER A 1 210 ? -24.851 5.382 16.548 1.00 49.00 210 SER A O 1
ATOM 1728 N N . ILE A 1 211 ? -25.197 5.067 18.752 1.00 58.75 211 ILE A N 1
ATOM 1729 C CA . ILE A 1 211 ? -25.478 6.471 19.046 1.00 58.75 211 ILE A CA 1
ATOM 1730 C C . ILE A 1 211 ? -24.130 7.142 19.274 1.00 58.75 211 ILE A C 1
ATOM 1732 O O . ILE A 1 211 ? -23.377 6.721 20.148 1.00 58.75 211 ILE A O 1
ATOM 1736 N N . PHE A 1 212 ? -23.838 8.172 18.488 1.00 62.69 212 PHE A N 1
ATOM 1737 C CA . PHE A 1 212 ? -22.684 9.038 18.685 1.00 62.69 212 PHE A CA 1
ATOM 1738 C C . PHE A 1 212 ? -23.173 10.472 18.843 1.00 62.69 212 PHE A C 1
ATOM 1740 O O . PHE A 1 212 ? -23.887 10.999 17.986 1.00 62.69 212 PHE A O 1
ATOM 1747 N N . SER A 1 213 ? -22.772 11.119 19.931 1.00 67.50 213 SER A N 1
ATOM 1748 C CA . SER A 1 213 ? -22.826 12.572 20.032 1.00 67.50 213 SER A CA 1
ATOM 1749 C C . SER A 1 213 ? -21.871 13.194 19.007 1.00 67.50 213 SER A C 1
ATOM 1751 O O . SER A 1 213 ? -20.909 12.567 18.565 1.00 67.50 213 SER A O 1
ATOM 1753 N N . LYS A 1 214 ? -22.082 14.470 18.661 1.00 73.38 214 LYS A N 1
ATOM 1754 C CA . LYS A 1 214 ? -21.178 15.218 17.763 1.00 73.38 214 LYS A CA 1
ATOM 1755 C C . LYS A 1 214 ? -19.745 15.355 18.295 1.00 73.38 214 LYS A C 1
ATOM 1757 O O . LYS A 1 214 ? -18.903 15.854 17.564 1.00 73.38 214 LYS A O 1
ATOM 1762 N N . LEU A 1 215 ? -19.511 14.978 19.551 1.00 76.56 215 LEU A N 1
ATOM 1763 C CA . LEU A 1 215 ? -18.247 15.124 20.263 1.00 76.56 215 LEU A CA 1
ATOM 1764 C C . LEU A 1 215 ? -17.338 13.894 20.118 1.00 76.56 215 LEU A C 1
ATOM 1766 O O . LEU A 1 215 ? -16.130 13.974 20.344 1.00 76.56 215 LEU A O 1
ATOM 1770 N N . ILE A 1 216 ? -17.919 12.754 19.734 1.00 77.38 216 ILE A N 1
ATOM 1771 C CA . ILE A 1 216 ? -17.214 11.485 19.586 1.00 77.38 216 ILE A CA 1
ATOM 1772 C C . ILE A 1 216 ? -17.021 11.202 18.103 1.00 77.38 216 ILE A C 1
ATOM 1774 O O . ILE A 1 216 ? -17.983 11.053 17.350 1.00 77.38 216 ILE A O 1
ATOM 1778 N N . LYS A 1 217 ? -15.759 11.118 17.689 1.00 77.44 217 LYS A N 1
ATOM 1779 C CA . LYS A 1 217 ? -15.374 10.728 16.334 1.00 77.44 217 LYS A CA 1
ATOM 1780 C C . LYS A 1 217 ? -15.390 9.209 16.175 1.00 77.44 217 LYS A C 1
ATOM 1782 O O . LYS A 1 217 ? -15.873 8.715 15.160 1.00 77.44 217 LYS A O 1
ATOM 1787 N N . GLN A 1 218 ? -14.898 8.481 17.178 1.00 81.69 218 GLN A N 1
ATOM 1788 C CA . GLN A 1 218 ? -14.875 7.020 17.197 1.00 81.69 218 GLN A CA 1
ATOM 1789 C C . GLN A 1 218 ? -15.001 6.500 18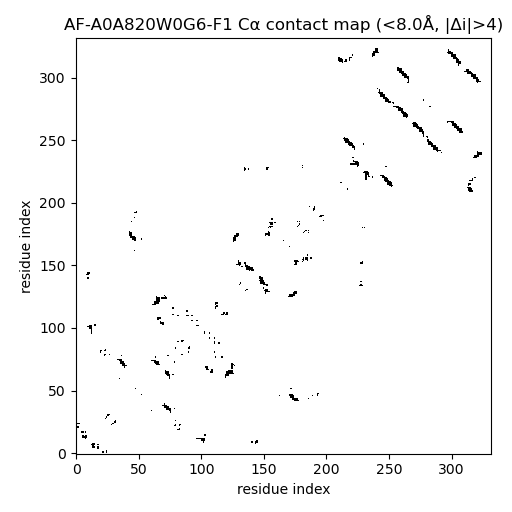.634 1.00 81.69 218 GLN A C 1
ATOM 1791 O O . GLN A 1 218 ? -14.422 7.064 19.558 1.00 81.69 218 GLN A O 1
ATOM 1796 N N . PHE A 1 219 ? -15.759 5.418 18.811 1.00 85.44 219 PHE A N 1
ATOM 1797 C CA . PHE A 1 219 ? -15.865 4.673 20.065 1.00 85.44 219 PHE A CA 1
ATOM 1798 C C . PHE A 1 219 ? -15.965 3.190 19.731 1.00 85.44 219 PHE A C 1
ATOM 1800 O O . PHE A 1 219 ? -16.898 2.776 19.032 1.00 85.44 219 PHE A O 1
ATOM 1807 N N . ASP A 1 220 ? -14.975 2.411 20.157 1.00 87.12 220 ASP A N 1
ATOM 1808 C CA . ASP A 1 220 ? -14.889 0.997 19.808 1.00 87.12 220 ASP A CA 1
ATOM 1809 C C . ASP A 1 220 ? -14.155 0.166 20.866 1.00 87.12 220 ASP A C 1
ATOM 1811 O O . ASP A 1 220 ? -13.447 0.709 21.714 1.00 87.12 220 ASP A O 1
ATOM 1815 N N . ILE A 1 221 ? -14.305 -1.157 20.791 1.00 86.50 221 ILE A N 1
ATOM 1816 C CA . ILE A 1 221 ? -13.695 -2.128 21.709 1.00 86.50 221 ILE A CA 1
ATOM 1817 C C . ILE A 1 221 ? -13.074 -3.296 20.930 1.00 86.50 221 ILE A C 1
ATOM 1819 O O . ILE A 1 221 ? -13.678 -3.801 19.982 1.00 86.50 221 ILE A O 1
ATOM 1823 N N . GLY A 1 222 ? -11.894 -3.760 21.347 1.00 85.75 222 GLY A N 1
ATOM 1824 C CA . GLY A 1 222 ? -11.203 -4.890 20.723 1.00 85.75 222 GLY A CA 1
ATOM 1825 C C . GLY A 1 222 ? -9.961 -5.349 21.492 1.00 85.75 222 GLY A C 1
ATOM 1826 O O . GLY A 1 222 ? -9.733 -4.935 22.624 1.00 85.75 222 GLY A O 1
ATOM 1827 N N . PHE A 1 223 ? -9.161 -6.223 20.874 1.00 79.69 223 PHE A N 1
ATOM 1828 C CA . PHE A 1 223 ? -7.887 -6.706 21.435 1.00 79.69 223 PHE A CA 1
ATOM 1829 C C . PHE A 1 223 ? -6.670 -6.197 20.665 1.00 79.69 223 PHE A C 1
ATOM 1831 O O . PHE A 1 223 ? -5.691 -5.745 21.246 1.00 79.69 223 PHE A O 1
ATOM 1838 N N . THR A 1 224 ? -6.707 -6.318 19.336 1.00 80.69 224 THR A N 1
ATOM 1839 C CA . THR A 1 224 ? -5.565 -6.003 18.475 1.00 80.69 224 THR A CA 1
ATOM 1840 C C . THR A 1 224 ? -5.872 -4.752 17.681 1.00 80.69 224 THR A C 1
ATOM 1842 O O . THR A 1 224 ? -6.769 -4.755 16.839 1.00 80.69 224 THR A O 1
ATOM 1845 N N . ILE A 1 225 ? -5.131 -3.684 17.947 1.00 79.94 225 ILE A N 1
ATOM 1846 C CA . ILE A 1 225 ? -5.318 -2.383 17.310 1.00 79.94 225 ILE A CA 1
ATOM 1847 C C . ILE A 1 225 ? -4.198 -2.094 16.301 1.00 79.94 225 ILE A C 1
ATOM 1849 O O . ILE A 1 225 ? -3.018 -2.256 16.604 1.00 79.94 225 ILE A O 1
ATOM 1853 N N . ASP A 1 226 ? -4.555 -1.636 15.097 1.00 81.69 226 ASP A N 1
ATOM 1854 C CA . ASP A 1 226 ? -3.616 -0.941 14.207 1.00 81.69 226 ASP A CA 1
ATOM 1855 C C . ASP A 1 226 ? -3.541 0.518 14.662 1.00 81.69 226 ASP A C 1
ATOM 1857 O O . ASP A 1 226 ? -4.338 1.358 14.242 1.00 81.69 226 ASP A O 1
ATOM 1861 N N . THR A 1 227 ? -2.574 0.825 15.526 1.00 81.38 227 THR A N 1
ATOM 1862 C CA . THR A 1 227 ? -2.353 2.173 16.081 1.00 81.38 227 THR A CA 1
ATOM 1863 C C . THR A 1 227 ? -1.981 3.218 15.033 1.00 81.38 227 THR A C 1
ATOM 1865 O O . THR A 1 227 ? -2.103 4.410 15.289 1.00 81.38 227 THR A O 1
ATOM 1868 N N . ARG A 1 228 ? -1.543 2.814 13.835 1.00 82.50 228 ARG A N 1
ATOM 1869 C CA . ARG A 1 228 ? -1.251 3.769 12.754 1.00 82.50 228 ARG A CA 1
ATOM 1870 C C . ARG A 1 228 ? -2.550 4.294 12.160 1.00 82.50 228 ARG A C 1
ATOM 1872 O O . ARG A 1 228 ? -2.655 5.465 11.799 1.00 82.50 228 ARG A O 1
ATOM 1879 N N . ASN A 1 229 ? -3.530 3.399 12.039 1.00 81.00 229 ASN A N 1
ATOM 1880 C CA . ASN A 1 229 ? -4.828 3.678 11.451 1.00 81.00 229 ASN A CA 1
ATOM 1881 C C . ASN A 1 229 ? -5.940 3.808 12.489 1.00 81.00 229 ASN A C 1
ATOM 1883 O O . ASN A 1 229 ? -7.069 3.988 12.070 1.00 81.00 229 ASN A O 1
ATOM 1887 N N . ASN A 1 230 ? -5.668 3.766 13.791 1.00 81.44 230 ASN A N 1
ATOM 1888 C CA . ASN A 1 230 ? -6.658 3.941 14.859 1.00 81.44 230 ASN A CA 1
ATOM 1889 C C . ASN A 1 230 ? -7.903 3.050 14.678 1.00 81.44 230 ASN A C 1
ATOM 1891 O O . ASN A 1 230 ? -9.040 3.506 14.769 1.00 81.44 230 ASN A O 1
ATOM 1895 N N . VAL A 1 231 ? -7.702 1.777 14.342 1.00 82.12 231 VAL A N 1
ATOM 1896 C CA . VAL A 1 231 ? -8.790 0.808 14.139 1.00 82.12 231 VAL A CA 1
ATOM 1897 C C . VAL A 1 231 ? -8.411 -0.539 14.730 1.00 82.12 231 VAL A C 1
ATOM 1899 O O . VAL A 1 231 ? -7.254 -0.952 14.644 1.00 82.12 231 VAL A O 1
ATOM 1902 N N . PHE A 1 232 ? -9.380 -1.251 15.299 1.00 83.25 232 PHE A N 1
ATOM 1903 C CA . PHE A 1 232 ? -9.170 -2.647 15.662 1.00 83.25 232 PHE A CA 1
ATOM 1904 C C . PHE A 1 232 ? -9.078 -3.514 14.402 1.00 83.25 232 PHE A C 1
ATOM 1906 O O . PHE A 1 232 ? -9.828 -3.330 13.440 1.00 83.25 232 PHE A O 1
ATOM 1913 N N . ILE A 1 233 ? -8.129 -4.451 14.407 1.00 78.75 233 ILE A N 1
ATOM 1914 C CA . ILE A 1 233 ? -7.961 -5.449 13.347 1.00 78.75 233 ILE A CA 1
ATOM 1915 C C . ILE A 1 233 ? -9.165 -6.397 13.357 1.00 78.75 233 ILE A C 1
ATOM 1917 O O . ILE A 1 233 ? -9.745 -6.667 12.307 1.00 78.75 233 ILE A O 1
ATOM 1921 N N . ASP A 1 234 ? -9.580 -6.844 14.545 1.00 76.88 234 ASP A N 1
ATOM 1922 C CA . ASP A 1 234 ? -10.847 -7.547 14.735 1.00 76.88 234 ASP A CA 1
ATOM 1923 C C . ASP A 1 234 ? -11.973 -6.546 15.014 1.00 76.88 234 ASP A C 1
ATOM 1925 O O . ASP A 1 234 ? -11.964 -5.830 16.013 1.00 76.88 234 ASP A O 1
ATOM 1929 N N . ARG A 1 235 ? -12.957 -6.513 14.115 1.00 73.31 235 ARG A N 1
ATOM 1930 C CA . ARG A 1 235 ? -14.105 -5.592 14.153 1.00 73.31 235 ARG A CA 1
ATOM 1931 C C . ARG A 1 235 ? -15.419 -6.294 14.471 1.00 73.31 235 ARG A C 1
ATOM 1933 O O . ARG A 1 235 ? -16.498 -5.705 14.362 1.00 73.31 235 ARG A O 1
ATOM 1940 N N . SER A 1 236 ? -15.348 -7.574 14.824 1.00 77.31 236 SER A N 1
ATOM 1941 C CA . SER A 1 236 ? -16.520 -8.372 15.171 1.00 77.31 236 SER A CA 1
ATOM 1942 C C . SER A 1 236 ? -17.151 -7.924 16.489 1.00 77.31 236 SER A C 1
ATOM 1944 O O . SER A 1 236 ? -18.339 -8.180 16.694 1.00 77.31 236 SER A O 1
ATOM 1946 N N . ARG A 1 237 ? -16.374 -7.262 17.367 1.00 84.69 237 ARG A N 1
ATOM 1947 C CA . ARG A 1 237 ? -16.725 -7.001 18.776 1.00 84.69 237 ARG A CA 1
ATOM 1948 C C . ARG A 1 237 ? -17.161 -8.283 19.487 1.00 84.69 237 ARG A C 1
ATOM 1950 O O . ARG A 1 237 ? -18.099 -8.271 20.279 1.00 84.69 237 ARG A O 1
ATOM 1957 N N . THR A 1 238 ? -16.532 -9.398 19.132 1.00 82.25 238 THR A N 1
ATOM 1958 C CA . THR A 1 238 ? -16.819 -10.716 19.685 1.00 82.25 238 THR A CA 1
ATOM 1959 C C . THR A 1 238 ? -15.582 -11.223 20.404 1.00 82.25 238 THR A C 1
ATOM 1961 O O . THR A 1 238 ? -14.486 -11.214 19.856 1.00 82.25 238 THR A O 1
ATOM 1964 N N . PHE A 1 239 ? -15.764 -11.659 21.643 1.00 83.12 239 PHE A N 1
ATOM 1965 C CA . PHE A 1 239 ? -14.687 -12.015 22.553 1.00 83.12 239 PHE A CA 1
ATOM 1966 C C . PHE A 1 239 ? -14.930 -13.428 23.082 1.00 83.12 239 PHE A C 1
ATOM 1968 O O . PHE A 1 239 ? -16.058 -13.770 23.431 1.00 83.12 239 PHE A O 1
ATOM 1975 N N . ILE A 1 240 ? -13.883 -14.249 23.153 1.00 81.62 240 ILE A N 1
ATOM 1976 C CA . ILE A 1 240 ? -13.929 -15.561 23.808 1.00 81.62 240 ILE A CA 1
ATOM 1977 C C . ILE A 1 240 ? -13.125 -15.433 25.092 1.00 81.62 240 ILE A C 1
ATOM 1979 O O . ILE A 1 240 ? -11.916 -15.223 25.015 1.00 81.62 240 ILE A O 1
ATOM 1983 N N . GLU A 1 241 ? -13.807 -15.502 26.237 1.00 76.50 241 GLU A N 1
ATOM 1984 C CA . GLU A 1 241 ? -13.200 -15.444 27.580 1.00 76.50 241 GLU A CA 1
ATOM 1985 C C . GLU A 1 241 ? -12.056 -14.401 27.689 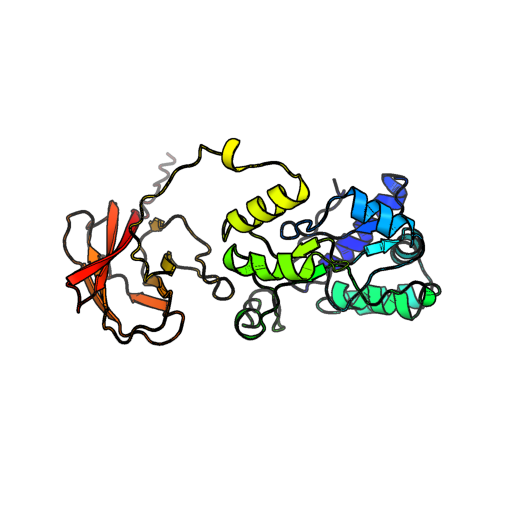1.00 76.50 241 GLU A C 1
ATOM 1987 O O . GLU A 1 241 ? -10.911 -14.748 28.004 1.00 76.50 241 GLU A O 1
ATOM 1992 N N . PRO A 1 242 ? -12.325 -13.113 27.365 1.00 76.62 242 PRO A N 1
ATOM 1993 C CA . PRO A 1 242 ? -11.294 -12.081 27.323 1.00 76.62 242 PRO A CA 1
ATOM 1994 C C . PRO A 1 242 ? -10.674 -11.875 28.706 1.00 76.62 242 PRO A C 1
ATOM 1996 O O . PRO A 1 242 ? -11.388 -11.740 29.694 1.00 76.62 242 PRO A O 1
ATOM 1999 N N . LYS A 1 243 ? -9.342 -11.766 28.772 1.00 76.00 243 LYS A N 1
ATOM 2000 C CA . LYS A 1 243 ? -8.640 -11.327 29.994 1.00 76.00 243 LYS A CA 1
ATOM 2001 C C . LYS A 1 243 ? -8.509 -9.809 30.086 1.00 76.00 243 LYS A C 1
ATOM 2003 O O . LYS A 1 243 ? -8.538 -9.239 31.168 1.00 76.00 243 LYS A O 1
ATOM 2008 N N . ILE A 1 244 ? -8.310 -9.157 28.947 1.00 81.12 244 ILE A N 1
ATOM 2009 C CA . ILE A 1 244 ? -8.153 -7.707 28.823 1.00 81.12 244 ILE A CA 1
ATOM 2010 C C . ILE A 1 244 ? -8.871 -7.303 27.548 1.00 81.12 244 ILE A C 1
ATOM 2012 O O . ILE A 1 244 ? -8.727 -7.982 26.535 1.00 81.12 244 ILE A O 1
ATOM 2016 N N . VAL A 1 245 ? -9.615 -6.207 27.592 1.00 85.06 245 VAL A N 1
ATOM 2017 C CA . VAL A 1 245 ? -10.163 -5.561 26.398 1.00 85.06 245 VAL A CA 1
ATOM 2018 C C . VAL A 1 245 ? -9.639 -4.137 26.329 1.00 85.06 245 VAL A C 1
ATOM 2020 O O . VAL A 1 245 ? -9.550 -3.450 27.345 1.00 85.06 245 VAL A O 1
ATOM 2023 N N . THR A 1 246 ? -9.295 -3.689 25.131 1.00 87.69 246 THR A N 1
ATOM 2024 C CA . THR A 1 246 ? -8.864 -2.317 24.882 1.00 87.69 246 THR A CA 1
ATOM 2025 C C . THR A 1 246 ? -10.046 -1.528 24.342 1.00 87.69 246 THR A C 1
ATOM 2027 O O . THR A 1 246 ? -10.748 -1.974 23.430 1.00 87.69 246 THR A O 1
ATOM 2030 N N . VAL A 1 247 ? -10.257 -0.337 24.891 1.00 88.00 247 VAL A N 1
ATOM 2031 C CA . VAL A 1 247 ? -11.257 0.621 24.418 1.00 88.00 247 VAL A CA 1
ATOM 2032 C C . VAL A 1 247 ? -10.553 1.761 23.704 1.00 88.00 247 VAL A C 1
ATOM 2034 O O . VAL A 1 247 ? -9.588 2.336 24.211 1.00 88.00 247 VAL A O 1
ATOM 2037 N N . LEU A 1 248 ? -11.049 2.076 22.511 1.00 86.62 248 LEU A N 1
ATOM 2038 C CA . LEU A 1 248 ? -10.594 3.183 21.688 1.00 86.62 248 LEU A CA 1
ATOM 2039 C C . LEU A 1 248 ? -11.631 4.302 21.735 1.00 86.62 248 LEU A C 1
ATOM 2041 O O . LEU A 1 248 ? -12.791 4.091 21.371 1.00 86.62 248 LEU A O 1
ATOM 2045 N N . ILE A 1 249 ? -11.191 5.498 22.122 1.00 85.50 249 ILE A N 1
ATOM 2046 C CA . ILE A 1 249 ? -11.999 6.715 22.068 1.00 85.50 249 ILE A CA 1
ATOM 2047 C C . ILE A 1 249 ? -11.248 7.733 21.212 1.00 85.50 249 ILE A C 1
ATOM 2049 O O . ILE A 1 249 ? -10.104 8.075 21.500 1.00 85.50 249 ILE A O 1
ATOM 2053 N N . GLU A 1 250 ? -11.888 8.224 20.156 1.00 81.44 250 GLU A N 1
ATOM 2054 C CA . GLU A 1 250 ? -11.379 9.334 19.354 1.00 81.44 250 GLU A CA 1
ATOM 2055 C C . GLU A 1 250 ? -12.349 10.510 19.467 1.00 81.44 250 GLU A C 1
ATOM 2057 O O . GLU A 1 250 ? -13.553 10.377 19.222 1.00 81.44 250 GLU A O 1
ATOM 2062 N N . TRP A 1 251 ? -11.816 11.668 19.837 1.00 80.00 251 TRP A N 1
ATOM 2063 C CA . TRP A 1 251 ? -12.587 12.883 20.078 1.00 80.00 251 TRP A CA 1
ATOM 2064 C C . TRP A 1 251 ? -12.648 13.741 18.814 1.00 80.00 251 TRP A C 1
ATOM 2066 O O . TRP A 1 251 ? -11.718 13.749 18.007 1.00 80.00 251 TRP A O 1
ATOM 2076 N N . THR A 1 252 ? -13.731 14.498 18.621 1.00 75.94 252 THR A N 1
ATOM 2077 C CA . THR A 1 252 ? -13.779 15.486 17.525 1.00 75.94 252 THR A CA 1
ATOM 2078 C C . THR A 1 252 ? -12.969 16.745 17.824 1.00 75.94 252 THR A C 1
ATOM 2080 O O . THR A 1 252 ? -12.580 17.453 16.897 1.00 75.94 252 THR A O 1
ATOM 2083 N N . SER A 1 253 ? -12.754 17.047 19.104 1.00 72.25 253 SER A N 1
ATOM 2084 C CA . SER A 1 253 ? -12.015 18.209 19.602 1.00 72.25 253 SER A CA 1
ATOM 2085 C C . SER A 1 253 ? -11.546 17.966 21.038 1.00 72.25 253 SER A C 1
ATOM 2087 O O . SER A 1 253 ? -12.033 17.050 21.701 1.00 72.25 253 SER A O 1
ATOM 2089 N N . GLU A 1 254 ? -10.637 18.804 21.537 1.00 68.31 254 GLU A N 1
ATOM 2090 C CA . GLU A 1 254 ? -10.311 18.836 22.965 1.00 68.31 254 GLU A CA 1
ATOM 2091 C C . GLU A 1 254 ? -11.550 19.183 23.803 1.00 68.31 254 GLU A C 1
ATOM 2093 O O . GLU A 1 254 ? -12.279 20.136 23.515 1.00 68.31 254 GLU A O 1
ATOM 2098 N N . MET A 1 255 ? -11.775 18.396 24.847 1.00 64.88 255 MET A N 1
ATOM 2099 C CA . MET A 1 255 ? -12.762 18.578 25.897 1.00 64.88 255 MET A CA 1
ATOM 2100 C C . MET A 1 255 ? -12.068 18.459 27.250 1.00 64.88 255 MET A C 1
ATOM 2102 O O . MET A 1 255 ? -11.470 17.447 27.594 1.00 64.88 255 MET A O 1
ATOM 2106 N N . ASN A 1 256 ? -12.199 19.497 28.068 1.00 69.50 256 ASN A N 1
ATOM 2107 C CA . ASN A 1 256 ? -11.712 19.486 29.447 1.00 69.50 256 ASN A CA 1
ATOM 2108 C C . ASN A 1 256 ? -12.766 18.890 30.391 1.00 69.50 256 ASN A C 1
ATOM 2110 O O . ASN A 1 256 ? -13.039 19.449 31.452 1.00 69.50 256 ASN A O 1
ATOM 2114 N N . GLU A 1 257 ? -13.408 17.799 29.976 1.00 73.62 257 GLU A N 1
ATOM 2115 C CA . GLU A 1 257 ? -14.463 17.144 30.744 1.00 73.62 257 GLU A CA 1
ATOM 2116 C C . GLU A 1 257 ? -14.026 15.751 31.196 1.00 73.62 257 GLU A C 1
ATOM 2118 O O . GLU A 1 257 ? -13.336 15.023 30.482 1.00 73.62 257 GLU A O 1
ATOM 2123 N N . GLU A 1 258 ? -14.448 15.385 32.404 1.00 82.81 258 GLU A N 1
ATOM 2124 C CA . GLU A 1 258 ? -14.350 14.017 32.893 1.00 82.81 258 GLU A CA 1
ATOM 2125 C C . GLU A 1 258 ? -15.558 13.228 32.381 1.00 82.81 258 GLU A C 1
ATOM 2127 O O . GLU A 1 258 ? -16.712 13.630 32.569 1.00 82.81 258 GLU A O 1
ATOM 2132 N N . VAL A 1 259 ? -15.293 12.098 31.736 1.00 86.94 259 VAL A N 1
ATOM 2133 C CA . VAL A 1 259 ? -16.319 11.181 31.240 1.00 86.94 259 VAL A CA 1
ATOM 2134 C C . VAL A 1 259 ? -16.250 9.866 31.999 1.00 86.94 259 VAL A C 1
ATOM 2136 O O . VAL A 1 259 ? -15.188 9.450 32.461 1.00 86.94 259 VAL A O 1
ATOM 2139 N N . SER A 1 260 ? -17.385 9.188 32.112 1.00 89.25 260 SER A N 1
ATOM 2140 C CA . SER A 1 260 ? -17.458 7.863 32.720 1.00 89.25 260 SER A CA 1
ATOM 2141 C C . SER A 1 260 ? -17.653 6.805 31.644 1.00 89.25 260 SER A C 1
ATOM 2143 O O . SER A 1 260 ? -18.664 6.810 30.942 1.00 89.25 260 SER A O 1
ATOM 2145 N N . LEU A 1 261 ? -16.721 5.863 31.546 1.00 89.44 261 LEU A N 1
ATOM 2146 C CA . LEU A 1 261 ? -16.902 4.642 30.774 1.00 89.44 261 LEU A CA 1
ATOM 2147 C C . LEU A 1 261 ? -17.575 3.588 31.648 1.00 89.44 261 LEU A C 1
ATOM 2149 O O . LEU A 1 261 ? -17.078 3.271 32.727 1.00 89.44 261 LEU A O 1
ATOM 2153 N N . VAL A 1 262 ? -18.702 3.057 31.190 1.00 90.06 262 VAL A N 1
ATOM 2154 C CA . VAL A 1 262 ? -19.528 2.100 31.930 1.00 90.06 262 VAL A CA 1
ATOM 2155 C C . VAL A 1 262 ? -19.715 0.837 31.100 1.00 90.06 262 VAL A C 1
ATOM 2157 O O . VAL A 1 262 ? -20.064 0.923 29.925 1.00 90.06 262 VAL A O 1
ATOM 2160 N N . MET A 1 263 ? -19.503 -0.327 31.714 1.00 89.25 263 MET A N 1
ATOM 2161 C CA . MET A 1 263 ? -19.770 -1.639 31.119 1.00 89.25 263 MET A CA 1
ATOM 2162 C C . MET A 1 263 ? -20.883 -2.337 31.891 1.00 89.25 263 MET A C 1
ATOM 2164 O O . MET A 1 263 ? -20.783 -2.516 33.109 1.00 89.25 263 MET A O 1
ATOM 2168 N N . GLU A 1 264 ? -21.919 -2.736 31.165 1.00 90.31 264 GLU A N 1
ATOM 2169 C CA . GLU A 1 264 ? -23.063 -3.483 31.671 1.00 90.31 264 GLU A CA 1
ATOM 2170 C C . GLU A 1 264 ? -23.064 -4.902 31.114 1.00 90.31 264 GLU A C 1
ATOM 2172 O O . GLU A 1 264 ? -22.807 -5.129 29.926 1.00 90.31 264 GLU A O 1
ATOM 2177 N N . ASP A 1 265 ? -23.384 -5.849 31.986 1.00 87.31 265 ASP A N 1
ATOM 2178 C CA . ASP A 1 265 ? -23.578 -7.240 31.613 1.00 87.31 265 ASP A CA 1
ATOM 2179 C C . ASP A 1 265 ? -24.899 -7.473 30.846 1.00 87.31 265 ASP A C 1
ATOM 2181 O O . ASP A 1 265 ? -25.744 -6.573 30.766 1.00 87.31 265 ASP A O 1
ATOM 2185 N N . PRO A 1 266 ? -25.137 -8.683 30.301 1.00 87.50 266 PRO A N 1
ATOM 2186 C CA . PRO A 1 266 ? -26.385 -9.004 29.607 1.00 87.50 266 PRO A CA 1
ATOM 2187 C C . PRO A 1 266 ? -27.654 -8.913 30.472 1.00 87.50 266 PRO A C 1
ATOM 2189 O O . PRO A 1 266 ? -28.760 -8.926 29.935 1.00 87.50 266 PRO A O 1
ATOM 2192 N N . THR A 1 267 ? -27.523 -8.848 31.799 1.00 86.44 267 THR A N 1
ATOM 2193 C CA . THR A 1 267 ? -28.636 -8.687 32.748 1.00 86.44 267 THR A CA 1
ATOM 2194 C C . THR A 1 267 ? -28.853 -7.230 33.178 1.00 86.44 267 THR A C 1
ATOM 2196 O O . THR A 1 267 ? -29.831 -6.941 33.867 1.00 86.44 267 THR A O 1
ATOM 2199 N N . GLY A 1 268 ? -27.990 -6.309 32.737 1.00 85.25 268 GLY A N 1
ATOM 2200 C CA . GLY A 1 268 ? -28.034 -4.885 33.059 1.00 85.25 268 GLY A CA 1
ATOM 2201 C C . GLY A 1 268 ? -27.281 -4.489 34.332 1.00 85.25 268 GLY A C 1
ATOM 2202 O O . GLY A 1 268 ? -27.419 -3.348 34.774 1.00 85.25 268 GLY A O 1
ATOM 2203 N N . ASN A 1 269 ? -26.487 -5.375 34.946 1.00 87.38 269 ASN A N 1
ATOM 2204 C CA . ASN A 1 269 ? -25.657 -4.968 36.081 1.00 87.38 269 ASN A CA 1
ATOM 2205 C C . ASN A 1 269 ? -24.412 -4.234 35.590 1.00 87.38 269 ASN A C 1
ATOM 2207 O O . ASN A 1 269 ? -23.720 -4.687 34.677 1.00 87.38 269 ASN A O 1
ATOM 2211 N N . VAL A 1 270 ? -24.080 -3.126 36.252 1.00 87.06 270 VAL A N 1
ATOM 2212 C CA . VAL A 1 270 ? -22.839 -2.391 36.000 1.00 87.06 270 VAL A CA 1
ATOM 2213 C C . VAL A 1 270 ? -21.668 -3.156 36.609 1.00 87.06 270 VAL A C 1
ATOM 2215 O O . VAL A 1 270 ? -21.547 -3.254 37.829 1.00 87.06 270 VAL A O 1
ATOM 2218 N N . ILE A 1 271 ? -20.786 -3.658 35.750 1.00 83.81 271 ILE A N 1
ATOM 2219 C CA . ILE A 1 271 ? -19.610 -4.444 36.141 1.00 83.81 271 ILE A CA 1
ATOM 2220 C C . ILE A 1 271 ? -18.388 -3.553 36.323 1.00 83.81 271 ILE A C 1
ATOM 2222 O O . ILE A 1 271 ? -17.533 -3.801 37.170 1.00 83.81 271 ILE A O 1
ATOM 2226 N N . THR A 1 272 ? -18.271 -2.508 35.509 1.00 82.62 272 THR A N 1
ATOM 2227 C CA . THR A 1 272 ? -17.109 -1.621 35.518 1.00 82.62 272 THR A CA 1
ATOM 2228 C C . THR A 1 272 ? -17.551 -0.195 35.245 1.00 82.62 272 THR A C 1
ATOM 2230 O O . THR A 1 272 ? -18.333 0.057 34.329 1.00 82.62 272 THR A O 1
ATOM 2233 N N . ARG A 1 273 ? -17.039 0.741 36.050 1.00 86.88 273 ARG A N 1
ATOM 2234 C CA . ARG A 1 273 ? -17.141 2.182 35.823 1.00 86.88 273 ARG A CA 1
ATOM 2235 C C . ARG A 1 273 ? -15.758 2.795 35.995 1.00 86.88 273 ARG A C 1
ATOM 2237 O O . ARG A 1 273 ? -15.173 2.683 37.069 1.00 86.88 273 ARG A O 1
ATOM 2244 N N . ILE A 1 274 ? -15.258 3.435 34.946 1.00 84.81 274 ILE A N 1
ATOM 2245 C CA . ILE A 1 274 ? -13.941 4.072 34.919 1.00 84.81 274 ILE A CA 1
ATOM 2246 C C . ILE A 1 274 ? -14.135 5.549 34.595 1.00 84.81 274 ILE A C 1
ATOM 2248 O O . ILE A 1 274 ? -14.735 5.886 33.575 1.00 84.81 274 ILE A O 1
ATOM 2252 N N . SER A 1 275 ? -13.621 6.415 35.463 1.00 85.25 275 SER A N 1
ATOM 2253 C CA . SER A 1 275 ? -13.482 7.841 35.178 1.00 85.25 275 SER A CA 1
ATOM 2254 C C . SER A 1 275 ? -12.305 8.064 34.239 1.00 85.25 275 SER A C 1
ATOM 2256 O O . SER A 1 275 ? -11.200 7.585 34.498 1.00 85.25 275 SER A O 1
ATOM 2258 N N . ILE A 1 276 ? -12.541 8.803 33.164 1.00 80.50 276 ILE A N 1
ATOM 2259 C CA . ILE A 1 276 ? -11.541 9.127 32.156 1.00 80.50 276 ILE A CA 1
ATOM 2260 C C . ILE A 1 276 ? -11.512 10.639 32.016 1.00 80.50 276 ILE A C 1
ATOM 2262 O O . ILE A 1 276 ? -12.518 11.272 31.698 1.00 80.50 276 ILE A O 1
ATOM 2266 N N . THR A 1 277 ? -10.339 11.213 32.218 1.00 75.25 277 THR A N 1
ATOM 2267 C CA . THR A 1 277 ? -10.047 12.584 31.811 1.00 75.25 277 THR A CA 1
ATOM 2268 C C . THR A 1 277 ? -9.427 12.537 30.426 1.00 75.25 277 THR A C 1
ATOM 2270 O O . THR A 1 277 ? -8.594 11.670 30.155 1.00 75.25 277 THR A O 1
ATOM 2273 N N . GLN A 1 278 ? -9.818 13.446 29.533 1.00 67.69 278 GLN A N 1
ATOM 2274 C CA . GLN A 1 278 ? -9.194 13.505 28.217 1.00 67.69 278 GLN A CA 1
ATOM 2275 C C . GLN A 1 278 ? -7.699 13.810 28.362 1.00 67.69 278 GLN A C 1
ATOM 2277 O O . GLN A 1 278 ? -7.305 14.896 28.781 1.00 67.69 278 GLN A O 1
ATOM 2282 N N . SER A 1 279 ? -6.869 12.838 28.000 1.00 59.75 279 SER A N 1
ATOM 2283 C CA . SER A 1 279 ? -5.439 13.024 27.797 1.00 59.75 279 SER A CA 1
ATOM 2284 C C . SER A 1 279 ? -5.131 12.661 26.347 1.00 59.75 279 SER A C 1
ATOM 2286 O O . SER A 1 279 ? -5.209 11.491 25.973 1.00 59.75 279 SER A O 1
ATOM 2288 N N . ASP A 1 280 ? -4.820 13.689 25.558 1.00 54.94 280 ASP A N 1
ATOM 2289 C CA . ASP A 1 280 ? -4.428 13.654 24.144 1.00 54.94 280 ASP A CA 1
ATOM 2290 C C . ASP A 1 280 ? -5.518 13.273 23.114 1.00 54.94 280 ASP A C 1
ATOM 2292 O O . ASP A 1 280 ? -6.620 12.829 23.442 1.00 54.94 280 ASP A O 1
ATOM 2296 N N . GLU A 1 281 ? -5.211 13.507 21.827 1.00 57.38 281 GLU A N 1
ATOM 2297 C CA . GLU A 1 281 ? -6.111 13.359 20.663 1.00 57.38 281 GLU A CA 1
ATOM 2298 C C . GLU A 1 281 ? -6.706 11.938 20.497 1.00 57.38 281 GLU A C 1
ATOM 2300 O O . GLU A 1 281 ? -7.651 11.764 19.725 1.00 57.38 281 GLU A O 1
ATOM 2305 N N . MET A 1 282 ? -6.204 10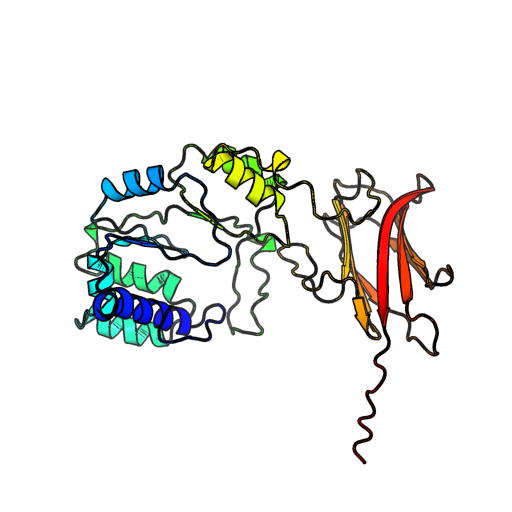.929 21.228 1.00 61.72 282 MET A N 1
ATOM 2306 C CA . MET A 1 282 ? -6.710 9.551 21.200 1.00 61.72 282 MET A CA 1
ATOM 2307 C C . MET A 1 282 ? -6.296 8.726 22.442 1.00 61.72 282 MET A C 1
ATOM 2309 O O . MET A 1 282 ? -5.224 8.112 22.437 1.00 61.72 282 MET A O 1
ATOM 2313 N N . PRO A 1 283 ? -7.126 8.639 23.495 1.00 66.56 283 PRO A N 1
ATOM 2314 C CA . PRO A 1 283 ? -6.871 7.710 24.588 1.00 66.56 283 PRO A CA 1
ATOM 2315 C C . PRO A 1 283 ? -7.213 6.266 24.182 1.00 66.56 283 PRO A C 1
ATOM 2317 O O . PRO A 1 283 ? -8.333 5.956 23.765 1.00 66.56 283 PRO A O 1
ATOM 2320 N N . MET A 1 284 ? -6.234 5.373 24.340 1.00 70.25 284 MET A N 1
ATOM 2321 C CA . MET A 1 284 ? -6.452 3.927 24.412 1.00 70.25 284 MET A CA 1
ATOM 2322 C C . MET A 1 284 ? -6.465 3.525 25.879 1.00 70.25 284 MET A C 1
ATOM 2324 O O . MET A 1 284 ? -5.577 3.920 26.635 1.00 70.25 284 MET A O 1
ATOM 2328 N N . ILE A 1 285 ? -7.469 2.753 26.275 1.00 73.38 285 ILE A N 1
ATOM 2329 C CA . ILE A 1 285 ? -7.640 2.349 27.667 1.00 73.38 285 ILE A CA 1
ATOM 2330 C C . ILE A 1 285 ? -7.731 0.837 27.707 1.00 73.38 285 ILE A C 1
ATOM 2332 O O . ILE A 1 285 ? -8.700 0.255 27.219 1.00 73.38 285 ILE A O 1
ATOM 2336 N N . ASP A 1 286 ? -6.719 0.217 28.301 1.00 74.69 286 ASP A N 1
ATOM 2337 C CA . ASP A 1 286 ? -6.751 -1.204 28.605 1.00 74.69 286 ASP A CA 1
ATOM 2338 C C . ASP A 1 286 ? -7.562 -1.416 29.875 1.00 74.69 286 ASP A C 1
ATOM 2340 O O . ASP A 1 286 ? -7.247 -0.889 30.945 1.00 74.69 286 ASP A O 1
ATOM 2344 N N . ILE A 1 287 ? -8.630 -2.189 29.740 1.00 72.06 287 ILE A N 1
ATOM 2345 C CA . ILE A 1 287 ? -9.522 -2.532 30.833 1.00 72.06 287 ILE A CA 1
ATOM 2346 C C . ILE A 1 287 ? -9.247 -3.991 31.166 1.00 72.06 287 ILE A C 1
ATOM 2348 O O . ILE A 1 287 ? -9.537 -4.868 30.340 1.00 72.06 287 ILE A O 1
ATOM 2352 N N . PRO A 1 288 ? -8.685 -4.278 32.356 1.00 69.31 288 PRO A N 1
ATOM 2353 C CA . PRO A 1 288 ? -8.665 -5.630 32.875 1.00 69.31 288 PRO A CA 1
ATOM 2354 C C . PRO A 1 288 ? -10.101 -6.131 32.880 1.00 69.31 288 PRO A C 1
ATOM 2356 O O . PRO A 1 288 ? -10.970 -5.553 33.536 1.00 69.31 288 PRO A O 1
ATOM 2359 N N . PHE A 1 289 ? -10.358 -7.174 32.103 1.00 68.25 289 PHE A N 1
ATOM 2360 C CA . PHE A 1 289 ? -11.649 -7.818 32.159 1.00 68.25 289 PHE A CA 1
ATOM 2361 C C . PHE A 1 289 ? -11.656 -8.631 33.460 1.00 68.25 289 PHE A C 1
ATOM 2363 O O . PHE A 1 289 ? -10.656 -9.299 33.743 1.00 68.25 289 PHE A O 1
ATOM 2370 N N . PRO A 1 290 ? -12.694 -8.531 34.309 1.00 59.97 290 PRO A N 1
ATOM 2371 C CA . PRO A 1 290 ? -12.711 -9.248 35.583 1.00 59.97 290 PRO A CA 1
ATOM 2372 C C . PRO A 1 290 ? -12.416 -10.738 35.361 1.00 59.97 290 PRO A C 1
ATOM 2374 O O . PRO A 1 290 ? -12.871 -11.295 34.365 1.00 59.97 290 PRO A O 1
ATOM 2377 N N . GLU A 1 291 ? -11.662 -11.386 36.264 1.00 53.62 291 GLU A N 1
ATOM 2378 C CA . GLU A 1 291 ? -11.511 -12.850 36.256 1.00 53.62 291 GLU A CA 1
ATOM 2379 C C . GLU A 1 291 ? -12.912 -13.455 36.409 1.00 53.62 291 GLU A C 1
ATOM 2381 O O . GLU A 1 291 ? -13.469 -13.497 37.509 1.00 53.62 291 GLU A O 1
ATOM 2386 N N . ILE A 1 292 ? -13.516 -13.826 35.275 1.00 52.16 292 ILE A N 1
ATOM 2387 C CA . ILE A 1 292 ? -14.903 -14.278 35.177 1.00 52.16 292 ILE A CA 1
ATOM 2388 C C . ILE A 1 292 ? -14.982 -15.643 35.858 1.00 52.16 292 ILE A C 1
ATOM 2390 O O . ILE A 1 292 ? -14.775 -16.693 35.255 1.00 52.16 292 ILE A O 1
ATOM 2394 N N . THR A 1 293 ? -15.201 -15.625 37.165 1.00 46.25 293 THR A N 1
ATOM 2395 C CA . THR A 1 293 ? -15.413 -16.823 37.961 1.00 46.25 293 THR A CA 1
ATOM 2396 C C . THR A 1 293 ? -16.915 -17.065 38.016 1.00 46.25 293 THR A C 1
ATOM 2398 O O . THR A 1 293 ? -17.653 -16.290 38.617 1.00 46.25 293 THR A O 1
ATOM 2401 N N . SER A 1 294 ? -17.342 -18.159 37.375 1.00 48.00 294 SER A N 1
ATOM 2402 C CA . SER A 1 294 ? -18.716 -18.649 37.145 1.00 48.00 294 SER A CA 1
ATOM 2403 C C . SER A 1 294 ? -19.370 -18.216 35.828 1.00 48.00 294 SER A C 1
ATOM 2405 O O . SER A 1 294 ? -19.020 -17.191 35.258 1.00 48.00 294 SER A O 1
ATOM 2407 N N . GLU A 1 295 ? -20.330 -19.036 35.378 1.00 51.47 295 GLU A N 1
ATOM 2408 C CA . GLU A 1 295 ? -21.215 -18.986 34.190 1.00 51.47 295 GLU A CA 1
ATOM 2409 C C . GLU A 1 295 ? -21.912 -17.633 33.906 1.00 51.47 295 GLU A C 1
ATOM 2411 O O . GLU A 1 295 ? -22.750 -17.512 33.010 1.00 51.47 295 GLU A O 1
ATOM 2416 N N . CYS A 1 296 ? -21.571 -16.596 34.660 1.00 49.97 296 CYS A N 1
ATOM 2417 C CA . CYS A 1 296 ? -21.966 -15.230 34.425 1.00 49.97 296 CYS A CA 1
ATOM 2418 C C . CYS A 1 296 ? -21.351 -14.708 33.118 1.00 49.97 296 CYS A C 1
ATOM 2420 O O . CYS A 1 296 ? -20.188 -14.318 33.053 1.00 49.97 296 CYS A O 1
ATOM 2422 N N . MET A 1 297 ? -22.236 -14.578 32.124 1.00 64.50 297 MET A N 1
ATOM 2423 C CA . MET A 1 297 ? -22.272 -13.458 31.172 1.00 64.50 297 MET A CA 1
ATOM 2424 C C . MET A 1 297 ? -21.683 -13.730 29.785 1.00 64.50 297 MET A C 1
ATOM 2426 O O . MET A 1 297 ? -21.171 -12.832 29.118 1.00 64.50 297 MET A O 1
ATOM 2430 N N . ILE A 1 298 ? -21.894 -14.950 29.283 1.00 76.25 298 ILE A N 1
ATOM 2431 C CA . ILE A 1 298 ? -22.044 -15.171 27.838 1.00 76.25 298 ILE A CA 1
ATOM 2432 C C . ILE A 1 298 ? -23.256 -14.363 27.364 1.00 76.25 298 ILE A C 1
ATOM 2434 O O . ILE A 1 298 ? -24.333 -14.441 27.956 1.00 76.25 298 ILE A O 1
ATOM 2438 N N . GLY A 1 299 ? -23.097 -13.602 26.287 1.00 80.06 299 GLY A N 1
ATOM 2439 C CA . GLY A 1 299 ? -24.185 -12.820 25.711 1.00 80.06 299 GLY A CA 1
ATOM 2440 C C . GLY A 1 299 ? -23.763 -11.426 25.283 1.00 80.06 299 GLY A C 1
ATOM 2441 O O . GLY A 1 299 ? -22.578 -11.126 25.137 1.00 80.06 299 GLY A O 1
ATOM 2442 N N . ILE A 1 300 ? -24.763 -10.587 25.030 1.00 85.62 300 ILE A N 1
ATOM 2443 C CA . ILE A 1 300 ? -24.564 -9.225 24.542 1.00 85.62 300 ILE A CA 1
ATOM 2444 C C . ILE A 1 300 ? -24.397 -8.296 25.739 1.00 85.62 300 ILE A C 1
ATOM 2446 O O . ILE A 1 300 ? -25.319 -8.128 26.530 1.00 85.62 300 ILE A O 1
ATOM 2450 N N . TRP A 1 301 ? -23.224 -7.693 25.834 1.00 89.31 301 TRP A N 1
ATOM 2451 C CA . TRP A 1 301 ? -22.885 -6.658 26.794 1.00 89.31 301 TRP A CA 1
ATOM 2452 C C . TRP A 1 301 ? -23.079 -5.281 26.178 1.00 89.31 301 TRP A C 1
ATOM 2454 O O . TRP A 1 301 ? -22.956 -5.110 24.959 1.00 89.31 301 TRP A O 1
ATOM 2464 N N . ASN A 1 302 ? -23.317 -4.294 27.036 1.00 90.25 302 ASN A N 1
ATOM 2465 C CA . ASN A 1 302 ? -23.443 -2.903 26.630 1.00 90.25 302 ASN A CA 1
ATOM 2466 C C . ASN A 1 302 ? -22.300 -2.084 27.224 1.00 90.25 302 ASN A C 1
ATOM 2468 O O . ASN A 1 302 ? -21.871 -2.296 28.359 1.00 90.25 302 ASN A O 1
ATOM 2472 N N . MET A 1 303 ? -21.801 -1.136 26.444 1.00 90.56 303 MET A N 1
ATOM 2473 C CA . MET A 1 303 ? -20.789 -0.188 26.874 1.00 90.56 303 MET A CA 1
ATOM 2474 C C . MET A 1 303 ? -21.255 1.226 26.561 1.00 90.56 303 MET A C 1
ATOM 2476 O O . MET A 1 303 ? -21.693 1.515 25.446 1.00 90.56 303 MET A O 1
ATOM 2480 N N . TYR A 1 304 ? -21.110 2.111 27.540 1.00 91.50 304 TYR A N 1
ATOM 2481 C CA . TYR A 1 304 ? -21.542 3.497 27.457 1.00 91.50 304 TYR A CA 1
ATOM 2482 C C . TYR A 1 304 ? -20.396 4.424 27.814 1.00 91.50 304 TYR A C 1
ATOM 2484 O O . TYR A 1 304 ? -19.656 4.182 28.766 1.00 91.50 304 TYR A O 1
ATOM 2492 N N . LEU A 1 305 ? -20.304 5.521 27.078 1.00 89.56 305 LEU A N 1
ATOM 2493 C CA . LEU A 1 305 ? -19.490 6.668 27.426 1.00 89.56 305 LEU A CA 1
ATOM 2494 C C . LEU A 1 305 ? -20.431 7.788 27.861 1.00 89.56 305 LEU A C 1
ATOM 2496 O O . LEU A 1 305 ? -21.227 8.274 27.058 1.00 89.56 305 LEU A O 1
ATOM 2500 N N . LEU A 1 306 ? -20.368 8.171 29.130 1.00 90.19 306 LEU A N 1
ATOM 2501 C CA . LEU A 1 306 ? -21.279 9.132 29.746 1.00 90.19 306 LEU A CA 1
ATOM 2502 C C . LEU A 1 306 ? -20.552 10.446 30.033 1.00 90.19 306 LEU A C 1
ATOM 2504 O O . LEU A 1 306 ? -19.436 10.436 30.552 1.00 90.19 306 LEU A O 1
ATOM 2508 N N . SER A 1 307 ? -21.194 11.575 29.738 1.00 85.38 307 SER A N 1
ATOM 2509 C CA . SER A 1 307 ? -20.723 12.888 30.190 1.00 85.38 307 SER A CA 1
ATOM 2510 C C . SER A 1 307 ? -21.162 13.114 31.633 1.00 85.38 3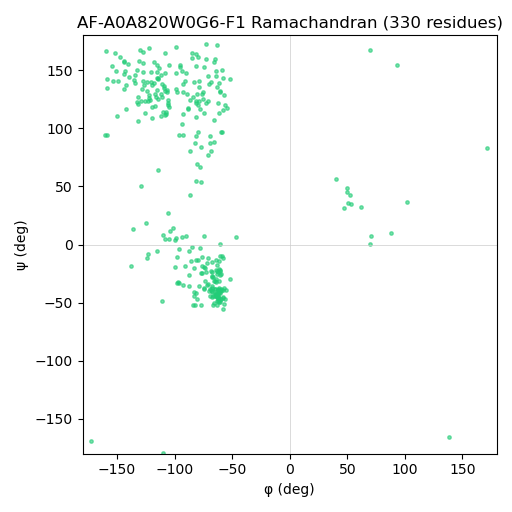07 SER A C 1
ATOM 2512 O O . SER A 1 307 ? -22.359 13.088 31.928 1.00 85.38 307 SER A O 1
ATOM 2514 N N . ASN A 1 308 ? -20.210 13.385 32.529 1.00 79.56 308 ASN A N 1
ATOM 2515 C CA . ASN A 1 308 ? -20.526 13.695 33.924 1.00 79.56 308 ASN A CA 1
ATOM 2516 C C . ASN A 1 308 ? -21.139 15.102 34.083 1.00 79.56 308 ASN A C 1
ATOM 2518 O O . ASN A 1 308 ? -21.842 15.351 35.060 1.00 79.56 308 ASN A O 1
ATOM 2522 N N . SER A 1 309 ? -20.892 16.021 33.141 1.00 76.00 309 SER A N 1
ATOM 2523 C CA . SER A 1 309 ? -21.379 17.408 33.189 1.00 76.00 309 SER A CA 1
ATOM 2524 C C . SER A 1 309 ? -22.810 17.549 32.665 1.00 76.00 309 SER A C 1
ATOM 2526 O O . SER A 1 309 ? -23.611 18.279 33.249 1.00 76.00 309 SER A O 1
ATOM 2528 N N . ILE A 1 310 ? -23.145 16.841 31.583 1.00 72.81 310 ILE A N 1
ATOM 2529 C CA . ILE A 1 310 ? -24.455 16.930 30.914 1.00 72.81 310 ILE A CA 1
ATOM 2530 C C . ILE A 1 310 ? -25.384 15.783 31.358 1.00 72.81 310 ILE A C 1
ATOM 2532 O O . ILE A 1 310 ? -26.589 15.838 31.125 1.00 72.81 310 ILE A O 1
ATOM 2536 N N . ASN A 1 311 ? -24.844 14.780 32.065 1.00 74.69 311 ASN A N 1
ATOM 2537 C CA . ASN A 1 311 ? -25.553 13.576 32.508 1.00 74.69 311 ASN A CA 1
ATOM 2538 C C . ASN A 1 311 ? -26.269 12.867 31.344 1.00 74.69 311 ASN A C 1
ATOM 2540 O O . ASN A 1 311 ? -27.422 12.450 31.458 1.00 74.69 311 ASN A O 1
ATOM 2544 N N . ASP A 1 312 ? -25.574 12.779 30.208 1.00 82.00 312 ASP A N 1
ATOM 2545 C CA . ASP A 1 312 ? -26.083 12.215 28.960 1.00 82.00 312 ASP A CA 1
ATOM 2546 C C . ASP A 1 312 ? -25.091 11.200 28.373 1.00 82.00 312 ASP A C 1
ATOM 2548 O O . ASP A 1 312 ? -23.891 11.210 28.677 1.00 82.00 312 ASP A O 1
ATOM 2552 N N . THR A 1 313 ? -25.598 10.309 27.524 1.00 86.88 313 THR A N 1
ATOM 2553 C CA . THR A 1 313 ? -24.799 9.293 26.836 1.00 86.88 313 THR A CA 1
ATOM 2554 C C . THR A 1 313 ? -24.131 9.907 25.610 1.00 86.88 313 THR A C 1
ATOM 2556 O O . THR A 1 313 ? -24.778 10.203 24.607 1.00 86.88 313 THR A O 1
ATOM 2559 N N . LEU A 1 314 ? -22.808 10.066 25.666 1.00 86.94 314 LEU A N 1
ATOM 2560 C CA . LEU A 1 314 ? -22.004 10.582 24.558 1.00 86.94 314 LEU A CA 1
ATOM 2561 C C . LEU A 1 314 ? -21.827 9.557 23.442 1.00 86.94 314 LEU A C 1
ATOM 2563 O O . LEU A 1 314 ? -21.794 9.936 22.269 1.00 86.94 314 LEU A O 1
ATOM 2567 N N . ALA A 1 315 ? -21.672 8.284 23.802 1.00 87.81 315 ALA A N 1
ATOM 2568 C CA . ALA A 1 315 ? -21.619 7.176 22.863 1.00 87.81 315 ALA A CA 1
ATOM 2569 C C . ALA A 1 3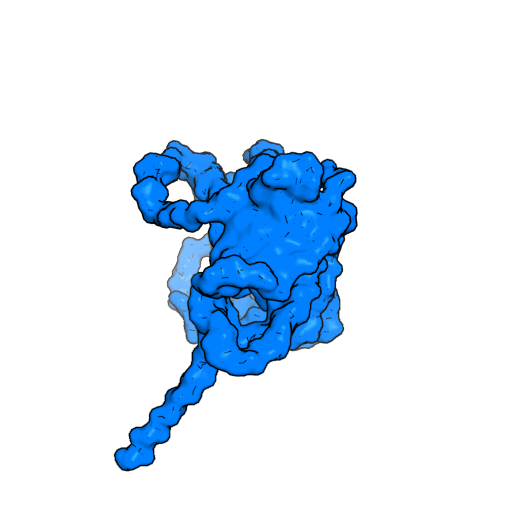15 ? -22.058 5.870 23.527 1.00 87.81 315 ALA A C 1
ATOM 2571 O O . ALA A 1 315 ? -21.916 5.699 24.737 1.00 87.81 315 ALA A O 1
ATOM 2572 N N . SER A 1 316 ? -22.573 4.937 22.730 1.00 89.81 316 SER A N 1
ATOM 2573 C CA . SER A 1 316 ? -22.856 3.575 23.187 1.00 89.81 316 SER A CA 1
ATOM 2574 C C . SER A 1 316 ? -22.559 2.543 22.107 1.00 89.81 316 SER A C 1
ATOM 2576 O O . SER A 1 316 ? -22.664 2.816 20.905 1.00 89.81 316 SER A O 1
ATOM 2578 N N . LEU A 1 317 ? -22.172 1.349 22.546 1.00 89.56 317 LEU A N 1
ATOM 2579 C CA . LEU A 1 317 ? -21.994 0.187 21.690 1.00 89.56 317 LEU A CA 1
ATOM 2580 C C . LEU A 1 317 ? -22.343 -1.101 22.426 1.00 89.56 317 LEU A C 1
ATOM 2582 O O . LEU A 1 317 ? -22.316 -1.163 23.653 1.00 89.56 317 LEU A O 1
ATOM 2586 N N . ASN A 1 318 ? -22.584 -2.145 21.638 1.00 89.19 318 ASN A N 1
ATOM 2587 C CA . ASN A 1 318 ? -22.814 -3.491 22.137 1.00 89.19 318 ASN A CA 1
ATOM 2588 C C . ASN A 1 318 ? -21.685 -4.405 21.652 1.00 89.19 318 ASN A C 1
ATOM 2590 O O . ASN A 1 318 ? -21.158 -4.212 20.548 1.00 89.19 318 ASN A O 1
ATOM 2594 N N . PHE A 1 319 ? -21.349 -5.409 22.456 1.00 85.81 319 PHE A N 1
ATOM 2595 C CA . PHE A 1 319 ? -20.347 -6.422 22.132 1.00 85.81 319 PHE A CA 1
ATOM 2596 C C . PHE A 1 319 ? -20.742 -7.796 22.686 1.00 85.81 319 PHE A C 1
ATOM 2598 O O . PHE A 1 319 ? -21.580 -7.891 23.577 1.00 85.81 319 PHE A O 1
ATOM 2605 N N . LEU A 1 320 ? -20.195 -8.870 22.118 1.00 84.12 320 LEU A N 1
ATOM 2606 C CA . LEU A 1 320 ? -20.582 -10.250 22.416 1.00 84.12 320 LEU A CA 1
ATOM 2607 C C . LEU A 1 320 ? -19.455 -10.982 23.145 1.00 84.12 320 LEU A C 1
ATOM 2609 O O . LEU A 1 320 ? -18.329 -11.010 22.653 1.00 84.12 320 LEU A O 1
ATOM 2613 N N . ILE A 1 321 ? -19.769 -11.628 24.268 1.00 83.62 321 ILE A N 1
ATOM 2614 C CA . ILE A 1 321 ? -18.859 -12.566 24.939 1.00 83.62 321 ILE A CA 1
ATOM 2615 C C . ILE A 1 321 ? -19.367 -13.991 24.758 1.00 83.62 321 ILE A C 1
ATOM 2617 O O . ILE A 1 321 ? -20.548 -14.271 24.967 1.00 83.62 321 ILE A O 1
ATOM 2621 N N . LEU A 1 322 ? -18.459 -14.881 24.373 1.00 81.38 322 LEU A N 1
ATOM 2622 C CA . LEU A 1 322 ? -18.660 -16.313 24.197 1.00 81.38 322 LEU A CA 1
ATOM 2623 C C . LEU A 1 322 ? -17.759 -17.090 25.166 1.00 81.38 322 LE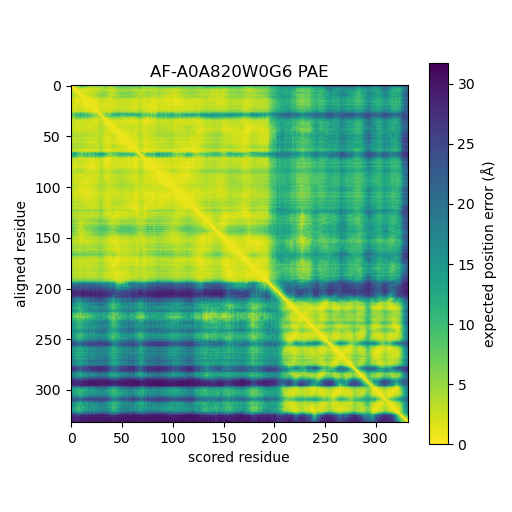U A C 1
ATOM 2625 O O . LEU A 1 322 ? -16.716 -16.591 25.592 1.00 81.38 322 LEU A O 1
ATOM 2629 N N . SER A 1 323 ? -18.149 -18.328 25.472 1.00 77.25 323 SER A N 1
ATOM 2630 C CA . SER A 1 323 ? -17.293 -19.286 26.177 1.00 77.25 323 SER A CA 1
ATOM 2631 C C . SER A 1 323 ? -16.643 -20.255 25.196 1.00 77.25 323 SER A C 1
ATOM 2633 O O . SER A 1 323 ? -17.230 -20.619 24.171 1.00 77.25 323 SER A O 1
ATOM 2635 N N . ALA A 1 324 ? -15.429 -20.682 25.528 1.00 68.06 324 ALA A N 1
ATOM 2636 C CA . ALA A 1 324 ? -14.713 -21.739 24.843 1.00 68.06 324 ALA A CA 1
ATOM 2637 C C . ALA A 1 324 ? -15.259 -23.110 25.279 1.00 68.06 324 ALA A C 1
ATOM 2639 O O . ALA A 1 324 ? -14.558 -23.885 25.925 1.00 68.06 324 ALA A O 1
ATOM 2640 N N . ASN A 1 325 ? -16.511 -23.445 24.951 1.00 64.56 325 ASN A N 1
ATOM 2641 C CA . ASN A 1 325 ? -16.973 -24.811 25.201 1.00 64.56 325 ASN A CA 1
ATOM 2642 C C . ASN A 1 325 ? -16.140 -25.796 24.368 1.00 64.56 325 ASN A C 1
ATOM 2644 O O . ASN A 1 325 ? -16.083 -25.706 23.138 1.00 64.56 325 ASN A O 1
ATOM 2648 N N . GLN A 1 326 ? -15.493 -26.728 25.074 1.00 50.31 326 GLN A N 1
ATOM 2649 C CA . GLN A 1 326 ? -14.755 -27.848 24.509 1.00 50.31 326 GLN A CA 1
ATOM 2650 C C . GLN A 1 326 ? -15.695 -28.645 23.607 1.00 50.31 326 GLN A C 1
ATOM 2652 O O . GLN A 1 326 ? -16.714 -29.172 24.050 1.00 50.31 326 GLN A O 1
ATOM 2657 N N . THR A 1 327 ? -15.351 -28.745 22.328 1.00 43.31 327 THR A N 1
ATOM 2658 C CA . THR A 1 327 ? -15.862 -29.845 21.519 1.00 43.31 327 THR A CA 1
ATOM 2659 C C . THR A 1 327 ? -15.185 -31.104 22.045 1.00 43.31 327 THR A C 1
ATOM 2661 O O . THR A 1 327 ? -14.067 -31.429 21.660 1.00 43.31 327 THR A O 1
ATOM 2664 N N . GLU A 1 328 ? -15.840 -31.789 22.983 1.00 43.53 328 GLU A N 1
ATOM 2665 C CA . GLU A 1 328 ? -15.607 -33.213 23.189 1.00 43.53 328 GLU A CA 1
ATOM 2666 C C . GLU A 1 328 ? -15.953 -33.898 21.865 1.00 43.53 328 GLU A C 1
ATOM 2668 O O . GLU A 1 328 ? -17.115 -34.148 21.539 1.00 43.53 328 GLU A O 1
ATOM 2673 N N . THR A 1 329 ? -14.933 -34.149 21.049 1.00 41.25 329 THR A N 1
ATOM 2674 C CA . THR A 1 329 ? -14.990 -35.204 20.047 1.00 41.25 329 THR A CA 1
ATOM 2675 C C . THR A 1 329 ? -15.070 -36.512 20.824 1.00 41.25 329 THR A C 1
ATOM 2677 O O . THR A 1 329 ? -14.048 -37.102 21.172 1.00 41.25 329 THR A O 1
ATOM 2680 N N . ASN A 1 330 ? -16.291 -36.928 21.155 1.00 42.88 330 ASN A N 1
ATOM 2681 C CA . ASN A 1 330 ? -16.591 -38.326 21.429 1.00 42.88 330 ASN A CA 1
ATOM 2682 C C . ASN A 1 330 ? -16.449 -39.081 20.103 1.00 42.88 330 ASN A C 1
ATOM 2684 O O . ASN A 1 330 ? -17.431 -39.307 19.398 1.00 42.88 330 ASN A O 1
ATOM 2688 N N . ASP A 1 331 ? -15.203 -39.387 19.746 1.00 42.81 331 ASP A N 1
ATOM 2689 C CA . ASP A 1 331 ? -14.884 -40.444 18.796 1.00 42.81 331 ASP A CA 1
ATOM 2690 C C . ASP A 1 331 ? -14.894 -41.767 19.582 1.00 42.81 331 ASP A C 1
ATOM 2692 O O . ASP A 1 331 ? -13.867 -42.185 20.122 1.00 42.81 331 ASP A O 1
ATOM 2696 N N . ASP A 1 332 ? -16.082 -42.371 19.684 1.00 39.88 332 ASP A N 1
ATOM 2697 C CA . ASP A 1 332 ? -16.265 -43.810 19.938 1.00 39.88 332 ASP A CA 1
ATOM 2698 C C . ASP A 1 332 ? -16.222 -44.588 18.612 1.00 39.88 332 ASP A C 1
ATOM 2700 O O . ASP A 1 332 ? -16.886 -44.147 17.637 1.00 39.88 332 ASP A O 1
#

Foldseek 3Di:
DQPDDFDDDAQALRVVVSLLSVLCCVVPVVVDPDFKDWDDDPFKDWQAAPVVVVVVCVVQSLAWAAALDDDTMDTNVLSCCQNDPDDPQNVVLVVVSNPGTNSVSPSSVSPCCPDPNNVRYDHHRLEAFQDDCVLFFPQPRVVPDVDGDGHTEADAPVCVVVSVVCVPPSRTMYDGHDVVLHVPVVQVSCCVHVVDDCVVVPPDDDDPDKDADPFWPDKDKADAASRSSQDRPDPQLEEEQDQKMKIKTATPDDDQFWKWKWKAAPVGDTPDIDIDGDDDRMDIDIDGDPNPDDPGGFAKMKIFIATPVVRDTNIIDIHGYDYPPDPPPPPD

pLDDT: mean 83.86, std 14.36, range [36.22, 98.25]

Sequence (332 aa):
MAKNRYRTTWGATTLLTAELDVYKQLIEDLKWNFSFVITLSESDFPTKPIEVLSEFLSMFPNQNFVSGNIPNIFNRDFIQYVAYGDDELIRGLRFAFNYTAMPCESFYHTVLINSIYCDSHVRMNLRMVNWDRRRGCTCYNMDVSDLCGCSPLIYRITDKRKFAEAAGELLFFARKFDPTVDEKIIDWIDEKISGLNLSEVFIRQNSRTSIFSKLIKQFDIGFTIDTRNNVFIDRSRTFIEPKIVTVLIEWTSEMNEEVSLVMEDPTGNVITRISITQSDEMPMIDIPFPEITSECMIGIWNMYLLSNSINDTLASLNFLILSANQTETNDD

Radius of gyration: 25.43 Å; Cα contacts (8 Å, |Δi|>4): 538; chains: 1; bounding box: 57×64×65 Å

Mean predicted aligned error: 10.36 Å

Solvent-accessible surface area (backbone atoms only — not comparable to full-atom values): 19341 Å² total; per-residue (Å²): 130,76,94,74,87,69,85,62,54,79,50,38,38,48,44,44,52,49,52,44,54,48,49,43,41,47,57,70,75,63,59,60,95,63,61,64,48,74,58,78,60,94,33,48,44,71,67,47,48,68,67,61,54,50,54,56,47,66,78,44,61,74,40,27,26,46,39,84,52,76,54,39,34,36,19,44,68,61,49,50,45,72,51,65,50,75,52,72,64,50,50,50,48,56,60,55,39,69,76,32,73,42,27,66,46,46,49,62,59,55,50,35,66,74,41,99,48,34,91,27,63,36,89,43,36,37,63,44,68,44,73,42,68,88,48,23,48,70,43,82,46,57,92,74,32,102,55,82,48,68,47,60,32,62,57,38,58,89,47,51,62,60,54,64,70,44,64,86,49,82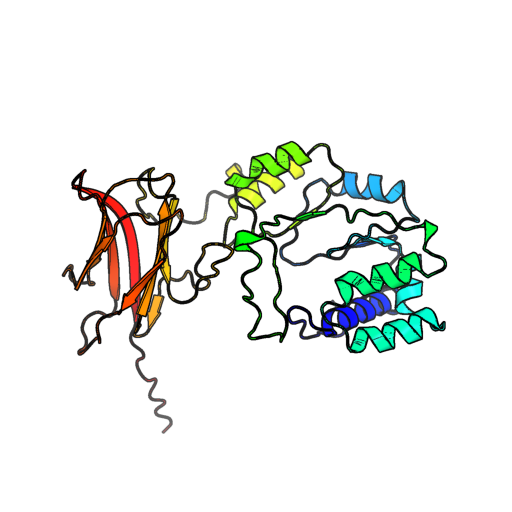,42,48,30,36,35,31,50,44,63,89,82,31,42,63,32,55,51,54,47,49,29,68,50,71,72,48,72,58,80,79,73,62,85,80,77,82,85,77,88,56,55,64,34,93,58,46,68,42,79,51,57,32,81,51,65,42,76,55,67,76,41,50,74,56,78,78,36,64,39,64,72,56,61,54,41,34,37,43,44,29,52,64,61,96,54,101,50,57,30,37,41,37,35,26,44,64,87,66,51,77,79,45,77,45,83,42,66,70,60,74,83,58,43,73,46,79,41,75,39,70,85,75,81,62,94,77,58,68,39,59,26,41,37,37,35,30,35,67,86,78,72,42,76,39,31,43,50,72,37,37,35,42,74,84,75,77,80,76,78,81,81,126